Protein AF-A0A7R9YQN7-F1 (afdb_monomer)

Solvent-accessible surface area (backbone atoms only — not comparable to full-atom values): 14895 Å² total; per-residue (Å²): 110,72,69,55,50,54,51,50,52,52,50,50,73,66,38,66,92,48,31,66,65,50,48,63,74,42,48,93,71,50,42,73,66,56,52,50,55,50,49,54,47,35,56,49,33,59,74,72,64,45,64,71,62,29,53,54,44,50,50,51,48,52,52,51,49,52,51,34,50,49,73,71,41,52,67,43,54,44,52,49,51,56,36,46,53,51,66,52,79,68,70,67,81,65,72,88,70,96,65,94,71,87,83,77,95,66,96,70,75,52,67,65,56,48,50,55,48,50,51,50,54,50,27,52,49,51,28,52,50,51,52,50,33,28,56,46,34,54,51,60,97,83,62,53,67,66,59,53,52,51,51,45,68,71,62,35,74,68,52,52,58,73,47,61,40,70,68,29,57,64,69,59,35,52,48,55,52,47,54,52,50,52,51,50,53,50,55,50,54,50,49,52,53,51,52,56,49,51,51,53,54,52,53,50,51,53,52,50,45,68,70,40,88,77,65,49,73,66,63,56,53,55,51,51,52,51,53,51,54,52,49,54,51,49,51,54,50,54,54,51,50,52,55,52,52,51,51,54,50,52,51,51,56,55,54,59,71,67,50,91,84,122

Mean predicted aligned error: 7.96 Å

Structure (mmCIF, N/CA/C/O backbone):
data_AF-A0A7R9YQN7-F1
#
_entry.id   AF-A0A7R9YQN7-F1
#
loop_
_atom_site.group_PDB
_atom_site.id
_atom_site.type_symbol
_atom_site.label_atom_id
_atom_site.label_alt_id
_atom_site.label_comp_id
_atom_site.label_asym_id
_atom_site.label_entity_id
_atom_site.label_seq_id
_atom_site.pdbx_PDB_ins_code
_atom_site.Cartn_x
_atom_site.Cartn_y
_atom_site.Cartn_z
_atom_site.occupancy
_atom_site.B_iso_or_equiv
_atom_site.auth_seq_id
_atom_site.auth_comp_id
_atom_site.auth_asym_id
_atom_site.auth_atom_id
_atom_site.pdbx_PDB_model_num
ATOM 1 N N . ARG A 1 1 ? 0.029 -27.588 19.174 1.00 65.62 1 ARG A N 1
ATOM 2 C CA . ARG A 1 1 ? 0.517 -26.265 18.723 1.00 65.62 1 ARG A CA 1
ATOM 3 C C . ARG A 1 1 ? 1.061 -26.328 17.301 1.00 65.62 1 ARG A C 1
ATOM 5 O O . ARG A 1 1 ? 0.446 -25.719 16.446 1.00 65.62 1 ARG A O 1
ATOM 12 N N . GLY A 1 2 ? 2.130 -27.084 17.003 1.00 78.56 2 GLY A N 1
ATOM 13 C CA . GLY A 1 2 ? 2.586 -27.258 15.607 1.00 78.56 2 GLY A CA 1
ATOM 14 C C . GLY A 1 2 ? 1.544 -27.930 14.695 1.00 78.56 2 GLY A C 1
ATOM 15 O O . GLY A 1 2 ? 1.294 -27.454 13.592 1.00 78.56 2 GLY A O 1
ATOM 16 N N . ASP A 1 3 ? 0.873 -28.973 15.193 1.00 88.69 3 ASP A N 1
ATOM 17 C CA . ASP A 1 3 ? -0.171 -29.693 14.440 1.00 88.69 3 ASP A CA 1
ATOM 18 C C . ASP A 1 3 ? -1.402 -28.822 14.122 1.00 88.69 3 ASP A C 1
ATOM 20 O O . ASP A 1 3 ? -2.012 -28.965 13.061 1.00 88.69 3 ASP A O 1
ATOM 24 N N . ASP A 1 4 ? -1.722 -27.865 14.997 1.00 93.44 4 ASP A N 1
ATOM 25 C CA . ASP A 1 4 ? -2.848 -26.943 14.811 1.00 93.44 4 ASP A CA 1
ATOM 26 C C . ASP A 1 4 ? -2.567 -25.997 13.628 1.00 93.44 4 ASP A C 1
ATOM 28 O O . ASP A 1 4 ? -3.388 -25.867 12.724 1.00 93.44 4 ASP A O 1
ATOM 32 N N . LYS A 1 5 ? -1.344 -25.447 13.540 1.00 94.38 5 LYS A N 1
ATOM 33 C CA . LYS A 1 5 ? -0.903 -24.569 12.434 1.00 94.38 5 LYS A CA 1
ATOM 34 C C . LYS A 1 5 ? -0.914 -25.254 11.079 1.00 94.38 5 LYS A C 1
ATOM 36 O O . LYS A 1 5 ? -1.291 -24.651 10.078 1.00 94.38 5 LYS A O 1
ATOM 41 N N . VAL A 1 6 ? -0.505 -26.521 11.034 1.00 94.69 6 VAL A N 1
ATOM 42 C CA . VAL A 1 6 ? -0.571 -27.311 9.799 1.00 94.69 6 VAL A CA 1
ATOM 43 C C . VAL A 1 6 ? -2.025 -27.512 9.376 1.00 94.69 6 VAL A C 1
ATOM 45 O O . VAL A 1 6 ? -2.326 -27.404 8.190 1.00 94.69 6 VAL A O 1
ATOM 48 N N . THR A 1 7 ? -2.924 -27.751 10.332 1.00 96.50 7 THR A N 1
ATOM 49 C CA . THR A 1 7 ? -4.360 -27.899 10.064 1.00 96.50 7 THR A CA 1
ATOM 50 C C . THR A 1 7 ? -4.951 -26.611 9.491 1.00 96.50 7 THR A C 1
ATOM 52 O O . THR A 1 7 ? -5.600 -26.662 8.449 1.00 96.50 7 THR A O 1
ATOM 55 N N . ILE A 1 8 ? -4.632 -25.458 10.086 1.00 96.19 8 ILE A N 1
ATOM 56 C CA . ILE A 1 8 ? -5.065 -24.138 9.600 1.00 96.19 8 ILE A CA 1
ATOM 57 C C . ILE A 1 8 ? -4.541 -23.877 8.184 1.00 96.19 8 ILE A C 1
ATOM 59 O O . ILE A 1 8 ? -5.307 -23.510 7.300 1.00 96.19 8 ILE A O 1
ATOM 63 N N . LEU A 1 9 ? -3.255 -24.131 7.916 1.00 95.56 9 LEU A N 1
ATOM 64 C CA . LEU A 1 9 ? -2.685 -23.954 6.574 1.00 95.56 9 LEU A CA 1
ATOM 65 C C . LEU A 1 9 ? -3.374 -24.833 5.522 1.00 95.56 9 LEU A C 1
ATOM 67 O O . LEU A 1 9 ? -3.574 -24.394 4.390 1.00 95.56 9 LEU A O 1
ATOM 71 N N . LEU A 1 10 ? -3.745 -26.065 5.874 1.00 95.50 10 LEU A N 1
ATOM 72 C CA . LEU A 1 10 ? -4.497 -26.947 4.980 1.00 95.50 10 LEU A CA 1
ATOM 73 C C . LEU A 1 10 ? -5.923 -26.434 4.745 1.00 95.50 10 LEU A C 1
ATOM 75 O O . LEU A 1 10 ? -6.408 -26.477 3.613 1.00 95.50 10 LEU A O 1
ATOM 79 N N . GLU A 1 11 ? -6.581 -25.916 5.780 1.00 96.94 11 GLU A N 1
ATOM 80 C CA . GLU A 1 11 ? -7.899 -25.292 5.657 1.00 96.94 11 GLU A CA 1
ATOM 81 C C . GLU A 1 11 ? -7.844 -24.060 4.741 1.00 96.94 11 GLU A C 1
ATOM 83 O O . GLU A 1 11 ? -8.620 -23.954 3.795 1.00 96.94 11 GLU A O 1
ATOM 88 N N . LEU A 1 12 ? -6.848 -23.190 4.923 1.00 96.06 12 LEU A N 1
ATOM 89 C CA . LEU A 1 12 ? -6.631 -22.020 4.071 1.00 96.06 12 LEU A CA 1
ATOM 90 C C . LEU A 1 12 ? -6.339 -22.401 2.614 1.00 96.06 12 LEU A C 1
ATOM 92 O O . LEU A 1 12 ? -6.894 -21.807 1.693 1.00 96.06 12 LEU A O 1
ATOM 96 N N . LEU A 1 13 ? -5.525 -23.433 2.379 1.00 94.75 13 LEU A N 1
ATOM 97 C CA . LEU A 1 13 ? -5.234 -23.922 1.024 1.00 94.75 13 LEU A CA 1
ATOM 98 C C . LEU A 1 13 ? -6.455 -24.517 0.315 1.00 94.75 13 LEU A C 1
ATOM 100 O O . LEU A 1 13 ? -6.492 -24.554 -0.918 1.00 94.75 13 LEU A O 1
ATOM 104 N N . THR A 1 14 ? -7.436 -25.002 1.075 1.00 95.75 14 THR A N 1
ATOM 105 C CA . THR A 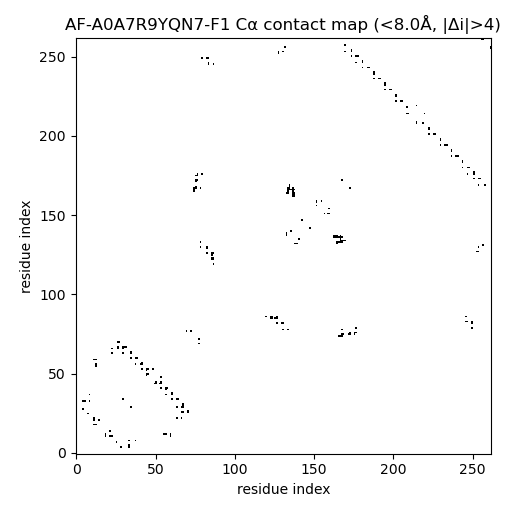1 14 ? -8.667 -25.599 0.539 1.00 95.75 14 THR A CA 1
ATOM 106 C C . THR A 1 14 ? -9.829 -24.611 0.449 1.00 95.75 14 THR A C 1
ATOM 108 O O . THR A 1 14 ? -10.805 -24.913 -0.235 1.00 95.75 14 THR A O 1
ATOM 111 N N . ALA A 1 15 ? -9.704 -23.417 1.042 1.00 94.25 15 ALA A N 1
ATOM 112 C CA . ALA A 1 15 ? -10.746 -22.389 1.081 1.00 94.25 15 ALA A CA 1
ATOM 113 C C . ALA A 1 15 ? -11.144 -21.837 -0.303 1.00 94.25 15 ALA A C 1
ATOM 115 O O . ALA A 1 15 ? -12.272 -21.386 -0.487 1.00 94.25 15 ALA A O 1
ATOM 116 N N . GLY A 1 16 ? -10.251 -21.886 -1.298 1.00 92.75 16 GLY A N 1
ATOM 117 C CA . GLY A 1 16 ? -10.561 -21.439 -2.659 1.00 92.75 16 GLY A CA 1
ATOM 118 C C . GLY A 1 16 ? -10.968 -19.962 -2.709 1.00 92.75 16 GLY A C 1
ATOM 119 O O . GLY A 1 16 ? -10.164 -19.096 -2.374 1.00 92.75 16 GLY A O 1
ATOM 120 N N . SER A 1 17 ? -12.205 -19.677 -3.132 1.00 91.62 17 SER A N 1
ATOM 121 C CA . SER A 1 17 ? -12.761 -18.313 -3.173 1.00 91.62 17 SER A CA 1
ATOM 122 C C . SER A 1 17 ? -12.958 -17.691 -1.791 1.00 91.62 17 SER A C 1
ATOM 124 O O . SER A 1 17 ? -12.952 -16.471 -1.672 1.00 91.62 17 SER A O 1
ATOM 126 N N . ASP A 1 18 ? -13.085 -18.512 -0.748 1.00 93.44 18 ASP A N 1
ATOM 127 C CA . ASP A 1 18 ? -13.395 -18.057 0.611 1.00 93.44 18 ASP A CA 1
ATOM 128 C C . ASP A 1 18 ? -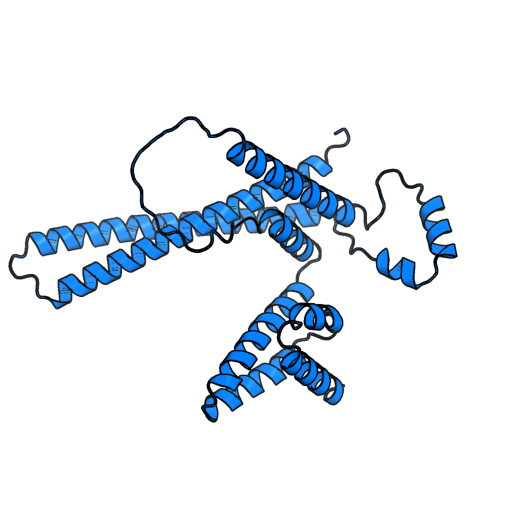12.125 -17.778 1.430 1.00 93.44 18 ASP A C 1
ATOM 130 O O . ASP A 1 18 ? -12.178 -17.629 2.654 1.00 93.44 18 ASP A O 1
ATOM 134 N N . LEU A 1 19 ? -10.964 -17.711 0.765 1.00 93.56 19 LEU A N 1
ATOM 135 C CA . LEU A 1 19 ? -9.670 -17.526 1.415 1.00 93.56 19 LEU A CA 1
ATOM 136 C C . LEU A 1 19 ? -9.653 -16.281 2.311 1.00 93.56 19 LEU A C 1
ATOM 138 O O . LEU A 1 19 ? -9.208 -16.376 3.447 1.00 93.56 19 LEU A O 1
ATOM 142 N N . GLY A 1 20 ? -10.177 -15.144 1.842 1.00 89.94 20 GLY A N 1
ATOM 143 C CA . GLY A 1 20 ? -10.188 -13.901 2.624 1.00 89.94 20 GLY A CA 1
ATOM 144 C C . GLY A 1 20 ? -10.960 -14.030 3.941 1.00 89.94 20 GLY A C 1
ATOM 145 O O . GLY A 1 20 ? -10.445 -13.678 4.999 1.00 89.94 20 GLY A O 1
ATOM 146 N N . ALA A 1 21 ? -12.156 -14.624 3.899 1.00 90.25 21 ALA A N 1
ATOM 147 C CA . ALA A 1 21 ? -12.971 -14.847 5.094 1.00 90.25 21 ALA A CA 1
ATOM 148 C C . ALA A 1 21 ? -12.294 -15.812 6.080 1.00 90.25 21 ALA A C 1
ATOM 150 O O . ALA A 1 21 ? -12.353 -15.612 7.292 1.00 90.25 21 ALA A O 1
ATOM 151 N N . LYS A 1 22 ? -11.619 -16.847 5.565 1.00 95.62 22 LYS A N 1
ATOM 152 C CA . LYS A 1 22 ? -10.881 -17.803 6.396 1.00 95.62 22 LYS A CA 1
ATOM 153 C C . LYS A 1 22 ? -9.623 -17.201 7.011 1.00 95.62 22 LYS A C 1
ATOM 155 O O . LYS A 1 22 ? -9.358 -17.458 8.177 1.00 95.62 22 LYS A O 1
ATOM 160 N N . VAL A 1 23 ? -8.881 -16.376 6.276 1.00 94.75 23 VAL A N 1
ATOM 161 C CA . VAL A 1 23 ? -7.732 -15.647 6.832 1.00 94.75 23 VAL A CA 1
ATOM 162 C C . VAL A 1 23 ? -8.186 -14.730 7.965 1.00 94.75 23 VAL A C 1
ATOM 164 O O . VAL A 1 23 ? -7.591 -14.785 9.034 1.00 94.75 23 VAL A O 1
ATOM 167 N N . ALA A 1 24 ? -9.285 -13.990 7.784 1.00 89.69 24 ALA A N 1
ATOM 168 C CA . ALA A 1 24 ? -9.856 -13.154 8.840 1.00 89.69 24 ALA A CA 1
ATOM 169 C C . ALA A 1 24 ? -10.311 -13.969 10.066 1.00 89.69 24 ALA A C 1
ATOM 171 O O . ALA A 1 24 ? -10.140 -13.530 11.197 1.00 89.69 24 ALA A O 1
ATOM 172 N N . GLN A 1 25 ? -10.852 -15.178 9.866 1.00 93.38 25 GLN A N 1
ATOM 173 C CA . GLN A 1 25 ? -11.229 -16.076 10.966 1.00 93.38 25 GLN A CA 1
ATOM 174 C C . GLN A 1 25 ? -10.018 -16.506 11.814 1.00 93.38 25 GLN A C 1
ATOM 176 O O . GLN A 1 25 ? -10.156 -16.705 13.020 1.00 93.38 25 GLN A O 1
ATOM 181 N N . PHE A 1 26 ? -8.857 -16.679 11.184 1.00 95.56 26 PHE A N 1
ATOM 182 C CA . PHE A 1 26 ? -7.632 -17.159 11.824 1.00 95.56 26 PHE A CA 1
ATOM 183 C C . PHE A 1 26 ? -6.587 -16.054 12.020 1.00 95.56 26 PHE A C 1
ATOM 185 O O . PHE A 1 26 ? -5.420 -16.376 12.237 1.00 95.56 26 PHE A O 1
ATOM 192 N N . SER A 1 27 ? -6.971 -14.773 11.948 1.00 92.75 27 SER A N 1
ATOM 193 C CA . SER A 1 27 ? -6.038 -13.636 11.961 1.00 92.75 27 SER A CA 1
ATOM 194 C C . SER A 1 27 ? -5.076 -13.701 13.149 1.00 92.75 27 SER A C 1
ATOM 196 O O . SER A 1 27 ? -3.865 -13.613 12.964 1.00 92.75 27 SER A O 1
ATOM 198 N N . ASP A 1 28 ? -5.591 -13.974 14.348 1.00 92.25 28 ASP A N 1
ATOM 199 C CA . ASP A 1 28 ? -4.813 -14.031 15.595 1.00 92.25 28 ASP A CA 1
ATOM 200 C C . ASP A 1 28 ? -3.817 -15.203 15.648 1.00 92.25 28 ASP A C 1
ATOM 202 O O . ASP A 1 28 ? -2.873 -15.203 16.443 1.00 92.25 28 ASP A O 1
ATOM 206 N N . GLU A 1 29 ? -4.016 -16.219 14.808 1.00 96.25 29 GLU A N 1
ATOM 207 C CA . GLU A 1 29 ? -3.165 -17.407 14.728 1.00 96.25 29 GLU A CA 1
ATOM 208 C C . GLU A 1 29 ? -2.068 -17.266 13.659 1.00 96.25 29 GLU A C 1
ATOM 210 O O . GLU A 1 29 ? -1.131 -18.074 13.623 1.00 96.25 29 GLU A O 1
ATOM 215 N N . VAL A 1 30 ? -2.143 -16.234 12.806 1.00 95.50 30 VAL A N 1
ATOM 216 C CA . VAL A 1 30 ? -1.132 -15.943 11.784 1.00 95.50 30 VAL A CA 1
ATOM 217 C C . VAL A 1 30 ? 0.116 -15.350 12.440 1.00 95.50 30 VAL A C 1
ATOM 219 O O . VAL A 1 30 ? 0.183 -14.164 12.763 1.00 95.50 30 VAL A O 1
ATOM 222 N N . ASP A 1 31 ? 1.152 -16.177 12.592 1.00 96.81 31 ASP A N 1
ATOM 223 C CA . ASP A 1 31 ? 2.431 -15.783 13.182 1.00 96.81 31 ASP A CA 1
ATOM 224 C C . ASP A 1 31 ? 3.659 -16.151 12.328 1.00 96.81 31 ASP A C 1
ATOM 226 O O . ASP A 1 31 ? 3.575 -16.770 11.262 1.00 96.81 31 ASP A O 1
ATOM 230 N N . ALA A 1 32 ? 4.844 -15.755 12.804 1.00 97.00 32 ALA A N 1
ATOM 231 C CA . ALA A 1 32 ? 6.107 -15.970 12.099 1.00 97.00 32 ALA A CA 1
ATOM 232 C C . ALA A 1 32 ? 6.429 -17.457 11.862 1.00 97.00 32 ALA A C 1
ATOM 234 O O . ALA A 1 32 ? 7.062 -17.800 10.862 1.00 97.00 32 ALA A O 1
ATOM 235 N N . GLU A 1 33 ? 6.000 -18.351 12.757 1.00 96.69 33 GLU A N 1
ATOM 236 C CA . GLU A 1 33 ? 6.211 -19.792 12.595 1.00 96.69 33 GLU A CA 1
ATOM 237 C C . GLU A 1 33 ? 5.308 -20.345 11.485 1.00 96.69 33 GLU A C 1
ATOM 239 O O . GLU A 1 33 ? 5.790 -21.102 10.641 1.00 96.69 33 GLU A O 1
ATOM 244 N N . MET A 1 34 ? 4.039 -19.919 11.417 1.00 96.56 34 MET A N 1
ATOM 245 C CA . MET A 1 34 ? 3.134 -20.289 10.321 1.00 96.56 34 MET A CA 1
ATOM 246 C C . MET A 1 34 ? 3.687 -19.839 8.959 1.00 96.56 34 MET A C 1
ATOM 248 O O . MET A 1 34 ? 3.708 -20.627 8.008 1.00 96.56 34 MET A O 1
ATOM 252 N N . LEU A 1 35 ? 4.217 -18.612 8.876 1.00 97.19 35 LEU A N 1
ATOM 253 C CA . LEU A 1 35 ? 4.883 -18.113 7.668 1.00 97.19 35 LEU A CA 1
ATOM 254 C C . LEU A 1 35 ? 6.133 -18.919 7.305 1.00 97.19 35 LEU A C 1
ATOM 256 O O . LEU A 1 35 ? 6.347 -19.210 6.128 1.00 97.19 35 LEU A O 1
ATOM 260 N N . GLY A 1 36 ? 6.943 -19.307 8.294 1.00 97.00 36 GLY A N 1
ATOM 261 C CA . GLY A 1 36 ? 8.128 -20.138 8.080 1.00 97.00 36 GLY A CA 1
ATOM 262 C C . GLY A 1 36 ? 7.783 -21.515 7.508 1.00 97.00 36 GLY A C 1
ATOM 263 O O . GLY A 1 36 ? 8.417 -21.967 6.553 1.00 97.00 36 GLY A O 1
ATOM 264 N N . LEU A 1 37 ? 6.729 -22.152 8.030 1.00 96.69 37 LEU A N 1
ATOM 265 C CA . LEU A 1 37 ? 6.228 -23.429 7.515 1.00 96.69 37 LEU A CA 1
ATOM 266 C C . LEU A 1 37 ? 5.758 -23.303 6.062 1.00 96.69 37 LEU A C 1
ATOM 268 O O . LEU A 1 37 ? 6.112 -24.134 5.222 1.00 96.69 37 LEU A O 1
ATOM 272 N N . LEU A 1 38 ? 4.987 -22.260 5.745 1.00 96.88 38 LEU A N 1
ATOM 273 C CA . LEU A 1 38 ? 4.493 -22.042 4.389 1.00 96.88 38 LEU A CA 1
ATOM 274 C C . LEU A 1 38 ? 5.626 -21.709 3.408 1.00 96.88 38 LEU A C 1
ATOM 276 O O . LEU A 1 38 ? 5.659 -22.256 2.307 1.00 96.88 38 LEU A O 1
ATOM 280 N N . GLN A 1 39 ? 6.601 -20.896 3.818 1.00 97.50 39 GLN A N 1
ATOM 281 C CA . GLN A 1 39 ? 7.787 -20.605 3.012 1.00 97.50 39 GLN A CA 1
ATOM 282 C C . GLN A 1 39 ? 8.578 -21.881 2.692 1.00 97.50 39 GLN A C 1
ATOM 284 O O . GLN A 1 39 ? 8.922 -22.119 1.534 1.00 97.50 39 GLN A O 1
ATOM 289 N N . GLN A 1 40 ? 8.802 -22.748 3.685 1.00 97.00 40 GLN A N 1
ATOM 290 C CA . GLN A 1 40 ? 9.473 -24.030 3.468 1.00 97.00 40 GLN A CA 1
ATOM 291 C C . GLN A 1 40 ? 8.710 -24.901 2.452 1.00 97.00 40 GLN A C 1
ATOM 293 O O . GLN A 1 40 ? 9.318 -25.592 1.628 1.00 97.00 40 GLN A O 1
ATOM 298 N N . ARG A 1 41 ? 7.371 -24.858 2.465 1.00 95.38 41 ARG A N 1
ATOM 299 C CA . ARG A 1 41 ? 6.529 -25.562 1.483 1.00 95.38 41 ARG A CA 1
ATOM 300 C C . ARG A 1 41 ? 6.631 -24.958 0.084 1.00 95.38 41 ARG A C 1
ATOM 302 O O . ARG A 1 41 ? 6.740 -25.731 -0.865 1.00 95.38 41 ARG A O 1
ATOM 309 N N . VAL A 1 42 ? 6.656 -23.630 -0.049 1.00 96.69 42 VAL A N 1
ATOM 310 C CA . VAL A 1 42 ? 6.899 -22.930 -1.327 1.00 96.69 42 VAL A CA 1
ATOM 311 C C . VAL A 1 42 ? 8.248 -23.347 -1.916 1.00 96.69 42 VAL A C 1
ATOM 313 O O . VAL A 1 42 ? 8.326 -23.741 -3.077 1.00 96.69 42 VAL A O 1
ATOM 316 N N . GLU A 1 43 ? 9.310 -23.325 -1.109 1.00 96.38 43 GLU A N 1
ATOM 317 C CA . GLU A 1 43 ? 10.659 -23.727 -1.531 1.00 96.38 43 GLU A CA 1
ATOM 318 C C . GLU A 1 43 ? 10.703 -25.195 -1.972 1.00 96.38 43 GLU A C 1
ATOM 320 O O . GLU A 1 43 ? 11.297 -25.529 -2.999 1.00 96.38 43 GLU A O 1
ATOM 325 N N . THR A 1 44 ? 10.004 -26.064 -1.239 1.00 95.94 44 THR A N 1
ATOM 326 C CA . THR A 1 44 ? 9.866 -27.480 -1.588 1.00 95.94 44 THR A CA 1
ATOM 327 C C . THR A 1 44 ? 9.125 -27.649 -2.919 1.00 95.94 44 THR A C 1
ATOM 329 O O . THR A 1 44 ? 9.631 -28.318 -3.815 1.00 95.94 44 THR A O 1
ATOM 332 N N . ALA A 1 45 ? 7.962 -27.013 -3.098 1.00 95.44 45 ALA A N 1
ATOM 333 C CA . ALA A 1 45 ? 7.185 -27.082 -4.340 1.00 95.44 45 ALA A CA 1
ATOM 334 C C . ALA A 1 45 ? 7.981 -26.564 -5.548 1.00 95.44 45 ALA A C 1
ATOM 336 O O . ALA A 1 45 ? 7.953 -27.170 -6.621 1.00 95.44 45 ALA A O 1
ATOM 337 N N . ARG A 1 46 ? 8.769 -25.500 -5.347 1.00 96.31 46 ARG A N 1
ATOM 338 C CA . ARG A 1 46 ? 9.678 -24.954 -6.359 1.00 96.31 46 ARG A CA 1
ATOM 339 C C . ARG A 1 46 ? 10.744 -25.966 -6.782 1.00 96.31 46 ARG A C 1
ATOM 341 O O . ARG A 1 46 ? 11.040 -26.058 -7.968 1.00 96.31 46 ARG A O 1
ATOM 348 N N . ALA A 1 47 ? 11.285 -26.747 -5.846 1.00 96.38 47 ALA A N 1
ATOM 349 C CA . ALA A 1 47 ? 12.264 -27.791 -6.152 1.00 96.38 47 ALA A CA 1
ATOM 350 C C . ALA A 1 47 ? 11.666 -28.970 -6.946 1.00 96.38 47 ALA A C 1
ATOM 352 O O . ALA A 1 47 ? 12.364 -29.568 -7.762 1.00 96.38 47 ALA A O 1
ATOM 353 N N . TYR A 1 48 ? 10.384 -29.293 -6.734 1.00 95.81 48 TYR A N 1
ATOM 354 C CA . TYR A 1 48 ? 9.694 -30.387 -7.434 1.00 95.81 48 TYR A CA 1
ATOM 355 C C . TYR A 1 48 ? 9.033 -29.976 -8.762 1.00 95.81 48 TYR A C 1
ATOM 357 O O . TYR A 1 48 ? 8.654 -30.852 -9.537 1.00 95.81 48 TYR A O 1
ATOM 365 N N . GLY A 1 49 ? 8.925 -28.676 -9.059 1.00 92.75 49 GLY A N 1
ATOM 366 C CA . GLY A 1 49 ? 8.466 -28.174 -10.360 1.00 92.75 49 GLY A CA 1
ATOM 367 C C . GLY A 1 49 ? 6.951 -28.229 -10.596 1.00 92.75 49 GLY A C 1
ATOM 368 O O . GLY A 1 49 ? 6.517 -28.156 -11.745 1.00 92.75 49 GLY A O 1
ATOM 369 N N . ASP A 1 50 ? 6.134 -28.335 -9.544 1.00 91.94 50 ASP A N 1
ATOM 370 C CA . ASP A 1 50 ? 4.673 -28.241 -9.667 1.00 91.94 50 ASP A CA 1
ATOM 371 C C . ASP A 1 50 ? 4.237 -26.770 -9.722 1.00 91.94 50 ASP A C 1
ATOM 373 O O . ASP A 1 50 ? 4.022 -26.119 -8.698 1.00 91.94 50 ASP A O 1
ATOM 377 N N . ALA A 1 51 ? 4.128 -26.231 -10.938 1.00 92.00 51 ALA A N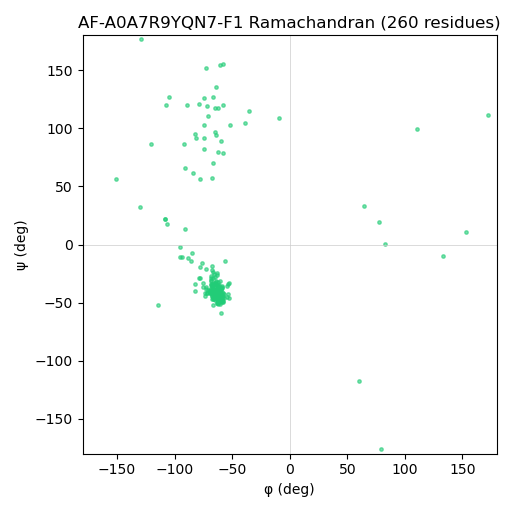 1
ATOM 378 C CA . ALA A 1 51 ? 3.790 -24.827 -11.164 1.00 92.00 51 ALA A CA 1
ATOM 379 C C . ALA A 1 51 ? 2.401 -24.435 -10.624 1.00 92.00 51 ALA A C 1
ATOM 381 O O . ALA A 1 51 ? 2.213 -23.301 -10.186 1.00 92.00 51 ALA A O 1
ATOM 382 N N . GLY A 1 52 ? 1.431 -25.358 -10.637 1.00 92.19 52 GLY A N 1
ATOM 383 C CA . GLY A 1 52 ? 0.066 -25.073 -10.191 1.00 92.19 52 GLY A CA 1
ATOM 384 C C . GLY A 1 52 ? -0.026 -24.951 -8.673 1.00 92.19 52 GLY A C 1
ATOM 385 O O . GLY A 1 52 ? -0.649 -24.023 -8.155 1.00 92.19 52 GLY A O 1
ATOM 386 N N . VAL A 1 53 ? 0.629 -25.866 -7.956 1.00 93.19 53 VAL A N 1
AT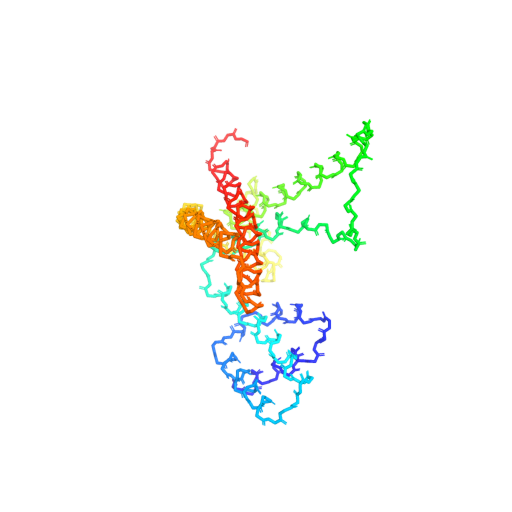OM 387 C CA . VAL A 1 53 ? 0.717 -25.813 -6.491 1.00 93.19 53 VAL A CA 1
ATOM 388 C C . VAL A 1 53 ? 1.594 -24.648 -6.040 1.00 93.19 53 VAL A C 1
ATOM 390 O O . VAL A 1 53 ? 1.244 -23.969 -5.076 1.00 93.19 53 VAL A O 1
ATOM 393 N N . LEU A 1 54 ? 2.693 -24.374 -6.751 1.00 95.25 54 LEU A N 1
ATOM 394 C CA . LEU A 1 54 ? 3.588 -23.266 -6.431 1.00 95.25 54 LEU A CA 1
ATOM 395 C C . LEU A 1 54 ? 2.861 -21.917 -6.460 1.00 95.25 54 LEU A C 1
ATOM 397 O O . LEU A 1 54 ? 2.943 -21.190 -5.477 1.00 95.25 54 LEU A O 1
ATOM 401 N N . ALA A 1 55 ? 2.109 -21.618 -7.526 1.00 94.12 55 ALA A N 1
ATOM 402 C CA . ALA A 1 55 ? 1.371 -20.358 -7.635 1.00 94.12 55 ALA A CA 1
ATOM 403 C C . ALA A 1 55 ? 0.398 -20.161 -6.459 1.00 94.12 55 ALA A C 1
ATOM 405 O O . ALA A 1 55 ? 0.413 -19.123 -5.806 1.00 94.12 55 ALA A O 1
ATOM 406 N N . ARG A 1 56 ? -0.373 -21.200 -6.108 1.00 94.19 56 ARG A N 1
ATOM 407 C CA . ARG A 1 56 ? -1.309 -21.146 -4.971 1.00 94.19 56 ARG A CA 1
ATOM 408 C C . ARG A 1 56 ? -0.604 -20.942 -3.630 1.00 94.19 56 ARG A C 1
ATOM 410 O O . ARG A 1 56 ? -1.098 -20.194 -2.793 1.00 94.19 56 ARG A O 1
ATOM 417 N N . LEU A 1 57 ? 0.527 -21.615 -3.410 1.00 96.06 57 LEU A N 1
ATOM 418 C CA . LEU A 1 57 ? 1.311 -21.449 -2.184 1.00 96.06 57 LEU A CA 1
ATOM 419 C C . LEU A 1 57 ? 1.940 -20.053 -2.100 1.00 96.06 57 LEU A C 1
ATOM 421 O O . LEU A 1 57 ? 1.996 -19.485 -1.013 1.00 96.06 57 LEU A O 1
ATOM 425 N N . GLU A 1 58 ? 2.406 -19.501 -3.221 1.00 95.38 58 GLU A N 1
ATOM 426 C CA . GLU A 1 58 ? 2.968 -18.148 -3.290 1.00 95.38 58 GLU A CA 1
ATOM 427 C C . GLU A 1 58 ? 1.900 -17.075 -3.042 1.00 95.38 58 GLU A C 1
ATOM 429 O O . GLU A 1 58 ? 2.161 -16.126 -2.299 1.00 95.38 58 GLU A O 1
ATOM 434 N N . ASP A 1 59 ? 0.695 -17.252 -3.587 1.00 93.94 59 ASP A N 1
ATOM 435 C CA . ASP A 1 59 ? -0.443 -16.366 -3.331 1.00 93.94 59 ASP A CA 1
ATOM 436 C C . ASP A 1 59 ? -0.876 -16.430 -1.862 1.00 93.94 59 ASP A C 1
ATOM 438 O O . ASP A 1 59 ? -0.976 -15.390 -1.208 1.00 93.94 59 ASP A O 1
ATOM 442 N N . LEU A 1 60 ? -1.034 -17.634 -1.296 1.00 96.25 60 LEU A N 1
ATOM 443 C CA . LEU A 1 60 ? -1.346 -17.790 0.127 1.00 96.25 60 LEU A CA 1
ATOM 444 C C . LEU A 1 60 ? -0.258 -17.170 1.011 1.00 96.25 60 LEU A C 1
ATOM 446 O O . LEU A 1 60 ? -0.567 -16.490 1.986 1.00 96.25 60 LEU A O 1
ATOM 450 N N . TYR A 1 61 ? 1.017 -17.375 0.667 1.00 96.50 61 TYR A N 1
ATOM 451 C CA . TYR A 1 61 ? 2.130 -16.790 1.411 1.00 96.50 61 TYR A CA 1
ATOM 452 C C . TYR A 1 61 ? 2.083 -15.268 1.366 1.00 96.50 61 TYR A C 1
ATOM 454 O O . TYR A 1 61 ? 2.317 -14.625 2.386 1.00 96.50 61 TYR A O 1
ATOM 462 N N . ARG A 1 62 ? 1.747 -14.683 0.212 1.00 95.44 62 ARG A N 1
ATOM 463 C CA . ARG A 1 62 ? 1.573 -13.236 0.081 1.00 95.44 62 ARG A CA 1
ATOM 464 C C . ARG A 1 62 ? 0.452 -12.733 0.989 1.00 95.44 62 ARG A C 1
ATOM 466 O O . ARG A 1 62 ? 0.690 -11.788 1.732 1.00 95.44 62 ARG A O 1
ATOM 473 N N . VAL A 1 63 ? -0.714 -13.379 0.964 1.00 94.88 63 VAL A N 1
ATOM 474 C CA . VAL A 1 63 ? -1.870 -12.996 1.792 1.00 94.88 63 VAL A CA 1
ATOM 475 C C . VAL A 1 63 ? -1.545 -13.113 3.282 1.00 94.88 63 VAL A C 1
ATOM 477 O O . VAL A 1 63 ? -1.693 -12.141 4.014 1.00 94.88 63 VAL A O 1
ATOM 480 N N . LEU A 1 64 ? -1.015 -14.254 3.733 1.00 95.94 64 LEU A N 1
ATOM 481 C CA . LEU A 1 64 ? -0.665 -14.442 5.145 1.00 95.94 64 LEU A CA 1
ATOM 482 C C . LEU A 1 64 ? 0.458 -13.517 5.603 1.00 95.94 64 LEU A C 1
ATOM 484 O O . LEU A 1 64 ? 0.479 -13.094 6.754 1.00 95.94 64 LEU A O 1
ATOM 488 N N . LYS A 1 65 ? 1.408 -13.194 4.723 1.00 96.31 65 LYS A N 1
ATOM 489 C CA . LYS A 1 65 ? 2.466 -12.240 5.049 1.00 96.31 65 LYS A CA 1
ATOM 490 C C . LYS A 1 65 ? 1.904 -10.836 5.249 1.00 96.31 65 LYS A C 1
ATOM 492 O O . LYS A 1 65 ? 2.368 -10.155 6.158 1.00 96.31 65 LYS A O 1
ATOM 497 N N . LEU A 1 66 ? 0.942 -10.419 4.425 1.00 91.62 66 LEU A N 1
ATOM 498 C CA . LEU A 1 66 ? 0.247 -9.142 4.600 1.00 91.62 66 LEU A CA 1
ATOM 499 C C . LEU A 1 66 ? -0.540 -9.128 5.912 1.00 91.62 66 LEU A C 1
ATOM 501 O O . LEU A 1 66 ? -0.386 -8.192 6.686 1.00 91.62 66 LEU A O 1
ATOM 505 N N . GLU A 1 67 ? -1.280 -10.195 6.214 1.00 93.50 67 GLU A N 1
ATOM 506 C CA . GLU A 1 67 ? -2.037 -10.297 7.468 1.00 93.50 67 GLU A CA 1
ATOM 507 C C . GLU A 1 67 ? -1.119 -10.282 8.698 1.00 93.50 67 GLU A C 1
ATOM 509 O O . GLU A 1 67 ? -1.337 -9.538 9.648 1.00 93.50 67 GLU A O 1
ATOM 514 N N . TYR A 1 68 ? -0.006 -11.017 8.650 1.00 95.12 68 TYR A N 1
ATOM 515 C CA . TYR A 1 68 ? 1.012 -10.965 9.696 1.00 95.12 68 TYR A CA 1
ATOM 516 C C . TYR A 1 68 ? 1.588 -9.553 9.871 1.00 95.12 68 TYR A C 1
ATOM 518 O O . TYR A 1 68 ? 1.776 -9.095 10.995 1.00 95.12 68 TYR A O 1
ATOM 526 N N . GLN A 1 69 ? 1.883 -8.853 8.771 1.00 93.62 69 GLN A N 1
ATOM 527 C CA . GLN A 1 69 ? 2.372 -7.474 8.821 1.00 93.62 69 GLN A CA 1
ATOM 528 C C . GLN A 1 69 ? 1.332 -6.534 9.430 1.00 93.62 69 GLN A C 1
ATOM 530 O O . GLN A 1 69 ? 1.700 -5.706 10.259 1.00 93.62 69 GLN A O 1
ATOM 535 N N . ARG A 1 70 ? 0.054 -6.711 9.081 1.00 91.56 70 ARG A N 1
ATOM 536 C CA . ARG A 1 70 ? -1.071 -5.971 9.654 1.00 91.56 70 ARG A CA 1
ATOM 537 C C . ARG A 1 70 ? -1.176 -6.209 11.161 1.00 91.56 70 ARG A C 1
ATOM 539 O O . ARG A 1 70 ? -1.220 -5.247 11.917 1.00 91.56 70 ARG A O 1
ATOM 546 N N . ASN A 1 71 ? -1.093 -7.458 11.616 1.00 91.31 71 ASN A N 1
ATOM 547 C CA . ASN A 1 71 ? -1.136 -7.809 13.043 1.00 91.31 71 ASN A CA 1
ATOM 548 C C . ASN A 1 71 ? 0.053 -7.266 13.848 1.00 91.31 71 ASN A C 1
ATOM 550 O O . ASN A 1 71 ? -0.060 -7.039 15.050 1.00 91.31 71 ASN A O 1
ATOM 554 N N . GLN A 1 72 ? 1.204 -7.072 13.202 1.00 93.69 72 GLN A N 1
ATOM 555 C CA . GLN A 1 72 ? 2.384 -6.455 13.816 1.00 93.69 72 GLN A CA 1
ATOM 556 C C . GLN A 1 72 ? 2.370 -4.923 13.732 1.00 93.69 72 GLN A C 1
ATOM 558 O O . GLN A 1 72 ? 3.178 -4.270 14.395 1.00 93.69 72 GLN A O 1
ATOM 563 N N . ALA A 1 73 ? 1.500 -4.341 12.906 1.00 93.88 73 ALA A N 1
ATOM 564 C CA . ALA A 1 73 ? 1.398 -2.903 12.749 1.00 93.88 73 ALA A CA 1
ATOM 565 C C . ALA A 1 73 ? 0.753 -2.263 13.987 1.00 93.88 73 ALA A C 1
ATOM 567 O O . ALA A 1 73 ? -0.060 -2.873 14.694 1.00 93.88 73 ALA A O 1
ATOM 568 N N . SER A 1 74 ? 1.117 -1.005 14.243 1.00 94.31 74 SER A N 1
ATOM 569 C CA . SER A 1 74 ? 0.489 -0.223 15.304 1.00 94.31 74 SER A CA 1
ATOM 570 C C . SER A 1 74 ? -1.030 -0.140 15.068 1.00 94.31 74 SER A C 1
ATOM 572 O O . SER A 1 74 ? -1.495 -0.233 13.924 1.00 94.31 74 SER A O 1
ATOM 574 N N . PRO A 1 75 ? -1.831 0.069 16.125 1.00 92.88 75 PRO A N 1
ATOM 575 C CA . PRO A 1 75 ? -3.268 0.298 15.976 1.00 92.88 75 PRO A CA 1
ATOM 576 C C . PRO A 1 75 ? -3.575 1.460 15.017 1.00 92.88 75 PRO A C 1
ATOM 578 O O . PRO A 1 75 ? -4.527 1.407 14.241 1.00 92.88 75 PRO A O 1
ATOM 581 N N . ALA A 1 76 ? -2.728 2.496 15.031 1.00 92.94 76 ALA A N 1
ATOM 582 C CA . ALA A 1 76 ? -2.827 3.634 14.129 1.00 92.94 76 ALA A CA 1
ATOM 583 C C . ALA A 1 76 ? -2.620 3.248 12.659 1.00 92.94 76 ALA A C 1
ATOM 585 O O . ALA A 1 76 ? -3.399 3.672 11.810 1.00 92.94 76 ALA A O 1
ATOM 586 N N . MET A 1 77 ? -1.614 2.424 12.364 1.00 93.75 77 MET A N 1
ATOM 587 C CA . MET A 1 77 ? -1.349 1.950 11.006 1.00 93.75 77 MET A CA 1
ATOM 588 C C . MET A 1 77 ? -2.456 1.031 10.487 1.00 93.75 77 MET A C 1
ATOM 590 O O . MET A 1 77 ? -2.861 1.172 9.339 1.00 93.75 77 MET A O 1
ATOM 594 N N . ARG A 1 78 ? -3.010 0.152 11.333 1.00 92.81 78 ARG A N 1
ATOM 595 C CA . ARG A 1 78 ? -4.172 -0.668 10.949 1.00 92.81 78 ARG A CA 1
ATOM 596 C C . ARG A 1 78 ? -5.396 0.188 10.634 1.00 92.81 78 ARG A C 1
ATOM 598 O O . ARG A 1 78 ? -6.027 -0.017 9.606 1.00 92.81 78 ARG A O 1
ATOM 605 N N . LEU A 1 79 ? -5.680 1.194 11.466 1.00 93.38 79 LEU A N 1
ATOM 606 C CA . LEU A 1 79 ? -6.746 2.158 11.186 1.00 93.38 79 LEU A CA 1
ATOM 607 C C . LEU A 1 79 ? -6.493 2.926 9.882 1.00 93.38 79 LEU A C 1
ATOM 609 O O . LEU A 1 79 ? -7.434 3.210 9.145 1.00 93.38 79 LEU A O 1
ATOM 613 N N . LEU A 1 80 ? -5.240 3.289 9.599 1.00 94.25 80 LEU A N 1
ATOM 614 C CA . LEU A 1 80 ? -4.882 3.968 8.358 1.00 94.25 80 LEU A CA 1
ATOM 615 C C . LEU A 1 80 ? -5.180 3.084 7.144 1.00 94.25 80 LEU A C 1
ATOM 617 O O . LEU A 1 80 ? -5.794 3.572 6.199 1.00 94.25 80 LEU A O 1
ATOM 621 N N . ASP A 1 81 ? -4.793 1.809 7.190 1.00 92.31 81 ASP A N 1
ATOM 622 C CA . ASP A 1 81 ? -5.076 0.842 6.127 1.00 92.31 81 ASP A CA 1
ATOM 623 C C . ASP A 1 81 ? -6.591 0.691 5.907 1.00 92.31 81 ASP A C 1
ATOM 625 O O . ASP A 1 81 ? -7.049 0.828 4.775 1.00 92.31 81 ASP A O 1
ATOM 629 N N . ASP A 1 82 ? -7.381 0.538 6.978 1.00 92.50 82 ASP A N 1
ATOM 630 C CA . ASP A 1 82 ? -8.849 0.433 6.903 1.00 92.50 82 ASP A CA 1
ATOM 631 C C . ASP A 1 82 ? -9.482 1.682 6.262 1.00 92.50 82 ASP A C 1
ATOM 633 O O . ASP A 1 82 ? -10.401 1.607 5.444 1.00 92.50 82 ASP A O 1
ATOM 637 N N . VAL A 1 83 ? -8.996 2.869 6.632 1.00 93.75 83 VAL A N 1
ATOM 638 C CA . VAL A 1 83 ? -9.486 4.138 6.082 1.00 93.75 83 VAL A CA 1
ATOM 639 C C . VAL A 1 83 ? -9.094 4.286 4.613 1.00 93.75 83 VAL A C 1
ATOM 641 O O . VAL A 1 83 ? -9.907 4.745 3.808 1.00 93.75 83 VAL A O 1
ATOM 644 N N . LEU A 1 84 ? -7.868 3.906 4.252 1.00 92.62 84 LEU A N 1
ATOM 645 C CA . LEU A 1 84 ? -7.402 3.935 2.870 1.00 92.62 84 LEU A CA 1
ATOM 646 C C . LEU A 1 84 ? -8.141 2.920 2.000 1.00 92.62 84 LEU A C 1
ATOM 648 O O . LEU A 1 84 ? -8.414 3.247 0.853 1.00 92.62 84 LEU A O 1
ATOM 652 N N . GLU A 1 85 ? -8.519 1.756 2.526 1.00 91.56 85 GLU A N 1
ATOM 653 C CA . GLU A 1 85 ? -9.367 0.777 1.835 1.00 91.56 85 GLU A CA 1
ATOM 654 C C . GLU A 1 85 ? -10.749 1.377 1.528 1.00 91.56 85 GLU A C 1
ATOM 656 O O . GLU A 1 85 ? -11.187 1.388 0.376 1.00 91.56 85 GLU A O 1
ATOM 661 N N . ILE A 1 86 ? -11.391 2.010 2.521 1.00 92.00 86 ILE A N 1
ATOM 662 C CA . ILE A 1 86 ? -12.692 2.682 2.344 1.00 92.00 86 ILE A CA 1
ATOM 663 C C . ILE A 1 86 ? -12.618 3.810 1.302 1.00 92.00 86 ILE A C 1
ATOM 665 O O . ILE A 1 86 ? -13.566 4.026 0.542 1.00 92.00 86 ILE A O 1
ATOM 669 N N . LEU A 1 87 ? -11.516 4.563 1.269 1.00 91.12 87 LEU A N 1
ATOM 670 C CA . LEU A 1 87 ? -11.304 5.623 0.278 1.00 91.12 87 LEU A CA 1
ATOM 671 C C . LEU A 1 87 ? -10.853 5.072 -1.088 1.00 91.12 87 LEU A C 1
ATOM 673 O O . LEU A 1 87 ? -11.115 5.704 -2.115 1.00 91.12 87 LEU A O 1
ATOM 677 N N . GLY A 1 88 ? -10.171 3.927 -1.095 1.00 83.25 88 GLY A N 1
ATOM 678 C CA . GLY A 1 88 ? -9.361 3.393 -2.189 1.00 83.25 88 GLY A CA 1
ATOM 679 C C . GLY A 1 88 ? -10.138 2.659 -3.272 1.00 83.25 88 GLY A C 1
ATOM 680 O O . GLY A 1 88 ? -9.821 2.831 -4.448 1.00 83.25 88 GLY A O 1
ATOM 681 N N . ASP A 1 89 ? -11.216 1.959 -2.936 1.00 59.41 89 ASP A N 1
ATOM 682 C CA . ASP A 1 89 ? -11.921 1.110 -3.906 1.00 59.41 89 ASP A CA 1
ATOM 683 C C . ASP A 1 89 ? -13.040 1.839 -4.644 1.00 59.41 89 ASP A C 1
ATOM 685 O O . ASP A 1 89 ? -14.231 1.555 -4.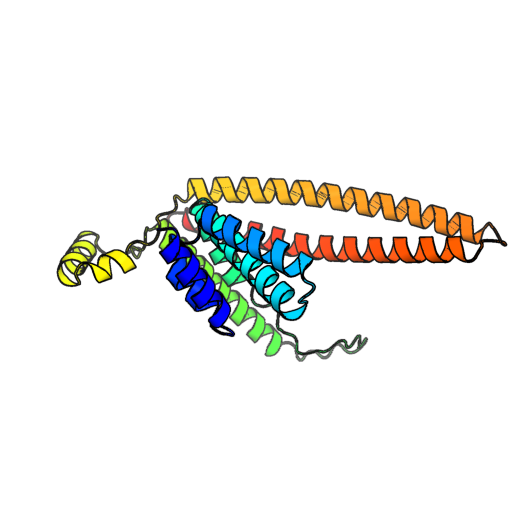558 1.00 59.41 89 ASP A O 1
ATOM 689 N N . GLY A 1 90 ? -12.588 2.812 -5.425 1.00 52.44 90 GLY A N 1
ATOM 690 C CA . GLY A 1 90 ? -13.269 3.236 -6.634 1.00 52.44 90 GLY A CA 1
ATOM 691 C C . GLY A 1 90 ? -12.287 3.285 -7.791 1.00 52.44 90 GLY A C 1
ATOM 692 O O . GLY A 1 90 ? -12.449 4.126 -8.678 1.00 52.44 90 GLY A O 1
ATOM 693 N N . GLU A 1 91 ? -11.268 2.411 -7.818 1.00 50.91 91 GLU A N 1
ATOM 694 C CA . GLU A 1 91 ? -10.890 1.875 -9.121 1.00 50.91 91 GLU A CA 1
ATOM 695 C C . GLU A 1 91 ? -12.152 1.187 -9.615 1.00 50.91 91 GLU A C 1
ATOM 697 O O . GLU A 1 91 ? -12.429 0.035 -9.305 1.00 50.91 91 GLU A O 1
ATOM 702 N N . VAL A 1 92 ? -12.984 1.975 -10.305 1.00 46.66 92 VAL A N 1
ATOM 703 C CA . VAL A 1 92 ? -13.935 1.494 -11.281 1.00 46.66 92 VAL A CA 1
ATOM 704 C C . VAL A 1 92 ? -13.146 0.407 -11.977 1.00 46.66 92 VAL A C 1
ATOM 706 O O . VAL A 1 92 ? -12.201 0.721 -12.710 1.00 46.66 92 VAL A O 1
ATOM 709 N N . GLU A 1 93 ? -13.455 -0.854 -11.677 1.00 45.00 93 GLU A N 1
ATOM 710 C CA . GLU A 1 93 ? -13.160 -1.973 -12.545 1.00 45.00 93 GLU A CA 1
ATOM 711 C C . GLU A 1 93 ? -13.882 -1.599 -13.833 1.00 45.00 93 GLU A C 1
ATOM 713 O O . GLU A 1 93 ? -15.028 -1.964 -14.091 1.00 45.00 93 GLU A O 1
ATOM 718 N N . SER A 1 94 ? -13.250 -0.705 -14.588 1.00 42.31 94 SER A N 1
ATOM 719 C CA . SER A 1 94 ? -13.694 -0.186 -15.851 1.00 42.31 94 SER A CA 1
ATOM 720 C C . SER A 1 94 ? -13.422 -1.359 -16.746 1.00 42.31 94 SER A C 1
ATOM 722 O O . SER A 1 94 ? -12.332 -1.524 -17.299 1.00 42.31 94 SER A O 1
ATOM 724 N N . ALA A 1 95 ? -14.397 -2.267 -16.706 1.00 41.16 95 ALA A N 1
ATOM 725 C CA . ALA A 1 95 ? -14.524 -3.427 -17.536 1.00 41.16 95 ALA A CA 1
ATOM 726 C C . ALA A 1 95 ? -13.991 -3.036 -18.911 1.00 41.16 95 ALA A C 1
ATOM 728 O O . ALA A 1 95 ? -14.496 -2.103 -19.532 1.00 41.16 95 ALA A O 1
ATOM 729 N N . GLY A 1 96 ? -12.894 -3.695 -19.287 1.00 42.28 96 GLY A N 1
ATOM 730 C CA . GLY A 1 96 ? -12.036 -3.420 -20.433 1.00 42.28 96 GLY A CA 1
ATOM 731 C C . GLY A 1 96 ? -12.548 -2.385 -21.435 1.00 42.28 96 GLY A C 1
ATOM 732 O O . GLY A 1 96 ? -13.436 -2.658 -22.237 1.00 42.28 96 GLY A O 1
ATOM 733 N N . GLY A 1 97 ? -11.905 -1.221 -21.456 1.00 39.38 97 GLY A N 1
ATOM 734 C CA . GLY A 1 97 ? -12.248 -0.154 -22.387 1.00 39.38 97 GLY A CA 1
ATOM 735 C C . GLY A 1 97 ? -11.056 0.718 -22.739 1.00 39.38 97 GLY A C 1
ATOM 736 O O . GLY A 1 97 ? -11.103 1.927 -22.549 1.00 39.38 97 GLY A O 1
ATOM 737 N N . GLY A 1 98 ? -9.979 0.117 -23.254 1.00 41.12 98 GLY A N 1
ATOM 738 C CA . GLY A 1 98 ? -8.895 0.838 -23.923 1.00 41.12 98 GLY A CA 1
ATOM 739 C C . GLY A 1 98 ? -9.414 1.555 -25.172 1.00 41.12 98 GLY A C 1
ATOM 740 O O . GLY A 1 98 ? -9.275 1.060 -26.285 1.00 41.12 98 GLY A O 1
ATOM 741 N N . GLY A 1 99 ? -10.050 2.707 -24.984 1.00 38.94 99 GLY A N 1
ATOM 742 C CA . GLY A 1 99 ? -10.578 3.555 -26.040 1.00 38.94 99 GLY A CA 1
ATOM 743 C C . GLY A 1 99 ? -9.939 4.931 -25.970 1.00 38.94 99 GLY A C 1
ATOM 744 O O . GLY A 1 99 ? -10.506 5.846 -25.383 1.00 38.94 99 GLY A O 1
ATOM 745 N N . PHE A 1 100 ? -8.775 5.095 -26.604 1.00 42.00 100 PHE A N 1
ATOM 746 C CA . PHE A 1 100 ? -8.227 6.406 -26.969 1.00 42.00 100 PHE A CA 1
ATOM 747 C C . PHE A 1 100 ? -9.125 7.049 -28.046 1.00 42.00 100 PHE A C 1
ATOM 749 O O . PHE A 1 100 ? -8.771 7.139 -29.220 1.00 42.00 100 PHE A O 1
ATOM 756 N N . GLY A 1 101 ? -10.333 7.451 -27.654 1.00 39.91 101 GLY A N 1
ATOM 757 C CA . GLY A 1 101 ? -11.275 8.197 -28.476 1.00 39.91 101 GLY A CA 1
ATOM 758 C C . GLY A 1 101 ? -11.079 9.690 -28.260 1.00 39.91 101 GLY A C 1
ATOM 759 O O . GLY A 1 101 ? -11.737 10.297 -27.420 1.00 39.91 101 GLY A O 1
ATOM 760 N N . ALA A 1 102 ? -10.157 10.290 -29.009 1.00 51.22 102 ALA A N 1
ATOM 761 C CA . ALA A 1 102 ? -10.072 11.738 -29.111 1.00 51.22 102 ALA A CA 1
ATOM 762 C C . ALA A 1 102 ? -11.347 12.275 -29.785 1.00 51.22 102 ALA A C 1
ATOM 764 O O . ALA A 1 102 ? -11.604 11.989 -30.952 1.00 51.22 102 ALA A O 1
ATOM 765 N N . GLY A 1 103 ? -12.107 13.095 -29.060 1.00 51.69 103 GLY A N 1
ATOM 766 C CA . GLY A 1 103 ? -13.123 13.969 -29.641 1.00 51.69 103 GLY A CA 1
ATOM 767 C C . GLY A 1 103 ? -14.558 13.581 -29.312 1.00 51.69 103 GLY A C 1
ATOM 768 O O . GLY A 1 103 ? -15.175 12.767 -29.984 1.00 51.69 103 GLY A O 1
ATOM 769 N N . THR A 1 104 ? -15.137 14.258 -28.326 1.00 41.56 104 THR A N 1
ATOM 770 C CA . THR A 1 104 ? -16.176 15.285 -28.523 1.00 41.56 104 THR A CA 1
ATOM 771 C C . THR A 1 104 ? -16.709 15.665 -27.146 1.00 41.56 104 THR A C 1
ATOM 773 O O . THR A 1 104 ? -17.349 14.871 -26.464 1.00 41.56 104 THR A O 1
ATOM 776 N N . SER A 1 105 ? -16.425 16.897 -26.716 1.00 53.19 105 SER A N 1
ATOM 777 C CA . SER A 1 105 ? -17.055 17.490 -25.540 1.00 53.19 105 SER A CA 1
ATOM 778 C C . SER A 1 105 ? -18.546 17.650 -25.830 1.00 53.19 105 SER A C 1
ATOM 780 O O . SER A 1 105 ? -18.962 18.609 -26.483 1.00 53.19 105 SER A O 1
ATOM 782 N N . THR A 1 106 ? -19.356 16.700 -25.385 1.00 49.62 106 THR A N 1
ATOM 783 C CA . THR A 1 106 ? -20.795 16.906 -25.268 1.00 49.62 106 THR A CA 1
ATOM 784 C C . THR A 1 106 ? -21.117 17.021 -23.790 1.00 49.62 106 THR A C 1
ATOM 786 O O . THR A 1 106 ? -20.808 16.148 -22.987 1.00 49.62 106 THR A O 1
ATOM 789 N N . SER A 1 107 ? -21.671 18.177 -23.437 1.00 55.28 107 SER A N 1
ATOM 790 C CA . SER A 1 107 ? -22.071 18.640 -22.110 1.00 55.28 107 SER A CA 1
ATOM 791 C C . SER A 1 107 ? -23.260 17.846 -21.547 1.00 55.28 107 SER A C 1
ATOM 793 O O . SER A 1 107 ? -24.305 18.415 -21.243 1.00 55.28 107 SER A O 1
ATOM 795 N N . ALA A 1 108 ? -23.105 16.528 -21.448 1.00 55.41 108 ALA A N 1
ATOM 796 C CA . ALA A 1 108 ? -24.023 15.603 -20.785 1.00 55.41 108 ALA A CA 1
ATOM 797 C C . ALA A 1 108 ? -23.427 15.066 -19.463 1.00 55.41 108 ALA A C 1
ATOM 799 O O . ALA A 1 108 ? -23.834 14.017 -18.972 1.00 55.41 108 ALA A O 1
ATOM 800 N N . GLY A 1 109 ? -22.457 15.788 -18.889 1.00 59.69 109 GLY A N 1
ATOM 801 C CA . GLY A 1 109 ? -21.819 15.496 -17.603 1.00 59.69 109 GLY A CA 1
ATOM 802 C C . GLY A 1 109 ? -22.615 16.031 -16.416 1.00 59.69 109 GLY A C 1
ATOM 803 O O . GLY A 1 109 ? -22.142 16.912 -15.715 1.00 59.69 109 GLY A O 1
ATOM 804 N N . SER A 1 110 ? -23.852 15.569 -16.209 1.00 72.69 110 SER A N 1
ATOM 805 C CA . SER A 1 110 ? -24.528 15.845 -14.929 1.00 72.69 110 SER A CA 1
ATOM 806 C C . SER A 1 110 ? -24.760 14.570 -14.137 1.00 72.69 110 SER A C 1
ATOM 808 O O . SER A 1 110 ? -24.293 14.485 -13.017 1.00 72.69 110 SER A O 1
ATOM 810 N N . ALA A 1 111 ? -25.370 13.535 -14.719 1.00 84.81 111 ALA A N 1
ATOM 811 C CA . ALA A 1 111 ? -25.741 12.351 -13.941 1.00 84.81 111 ALA A CA 1
ATOM 812 C C . ALA A 1 111 ? -24.549 11.456 -13.550 1.00 84.81 111 ALA A C 1
ATOM 814 O O . ALA A 1 111 ? -24.497 10.970 -12.426 1.00 84.81 111 ALA A O 1
ATOM 815 N N . ALA A 1 112 ? -23.592 11.230 -14.459 1.00 84.00 112 ALA A N 1
ATOM 816 C CA . ALA A 1 112 ? -22.427 10.386 -14.168 1.00 84.00 112 ALA A CA 1
ATOM 817 C C . ALA A 1 112 ? -21.451 11.071 -13.198 1.00 84.00 112 ALA A C 1
ATOM 819 O O . ALA A 1 112 ? -20.968 10.440 -12.262 1.00 84.00 112 ALA A O 1
ATOM 820 N N . ASP A 1 113 ? -21.218 12.372 -13.390 1.00 85.44 113 ASP A N 1
ATOM 821 C CA . ASP A 1 113 ? -20.354 13.167 -12.513 1.00 85.44 113 ASP A CA 1
ATOM 822 C C . ASP A 1 113 ? -20.982 13.339 -11.118 1.00 85.44 113 ASP A C 1
ATOM 824 O O . ASP A 1 113 ? -20.280 13.263 -10.112 1.00 85.44 113 ASP A O 1
ATOM 828 N N . GLU A 1 114 ? -22.308 13.504 -11.040 1.00 88.19 114 GLU A N 1
ATOM 829 C CA . GLU A 1 114 ? -23.051 13.556 -9.775 1.00 88.19 114 GLU A CA 1
ATOM 830 C C . GLU A 1 114 ? -23.023 12.209 -9.040 1.00 88.19 114 GLU A C 1
ATOM 832 O O . GLU A 1 114 ? -22.772 12.191 -7.837 1.00 88.19 114 GLU A O 1
ATOM 837 N N . ALA A 1 115 ? -23.173 11.084 -9.750 1.00 89.12 115 ALA A N 1
ATOM 838 C CA . ALA A 1 115 ? -23.077 9.749 -9.155 1.00 89.12 115 ALA A CA 1
ATOM 839 C C . ALA A 1 115 ? -21.678 9.462 -8.583 1.00 89.12 115 ALA A C 1
ATOM 841 O O . ALA A 1 115 ? -21.560 8.987 -7.454 1.00 89.12 115 ALA A O 1
ATOM 842 N N . LEU A 1 116 ? -20.614 9.801 -9.321 1.00 87.81 116 LEU A N 1
ATOM 843 C CA . LEU A 1 116 ? -19.234 9.661 -8.839 1.00 87.81 116 LEU A CA 1
ATOM 844 C C . LEU A 1 116 ? -18.964 10.555 -7.620 1.00 87.81 116 LEU A C 1
ATOM 846 O O . LEU A 1 116 ? -18.303 10.130 -6.671 1.00 87.81 116 LEU A O 1
ATOM 850 N N . ALA A 1 117 ? -19.490 11.783 -7.621 1.00 88.75 117 ALA A N 1
ATOM 851 C CA . ALA A 1 117 ? -19.379 12.681 -6.479 1.00 88.75 117 ALA A CA 1
ATOM 852 C C . ALA A 1 117 ? -20.121 12.128 -5.251 1.00 88.75 117 ALA A C 1
ATOM 854 O O . ALA A 1 117 ? -19.571 12.137 -4.149 1.00 88.75 117 ALA A O 1
ATOM 855 N N . GLU A 1 118 ? -21.344 11.621 -5.423 1.00 91.75 118 GLU A N 1
ATOM 856 C CA . GLU A 1 118 ? -22.132 11.024 -4.342 1.00 91.75 118 GLU A CA 1
ATOM 857 C C . GLU A 1 118 ? -21.433 9.801 -3.735 1.00 91.75 118 GLU A C 1
ATOM 859 O O . GLU A 1 118 ? -21.336 9.689 -2.508 1.00 91.75 118 GLU A O 1
ATOM 864 N N . GLU A 1 119 ? -20.884 8.924 -4.576 1.00 91.44 119 GLU A N 1
ATOM 865 C CA . GLU A 1 119 ? -20.108 7.761 -4.147 1.00 91.44 119 GLU A CA 1
ATOM 866 C C . GLU A 1 119 ? -18.871 8.182 -3.341 1.00 91.44 119 GLU A C 1
ATOM 868 O O . GLU A 1 119 ? -18.628 7.665 -2.246 1.00 91.44 119 GLU A O 1
ATOM 873 N N . TYR A 1 120 ? -18.129 9.179 -3.826 1.00 90.56 120 TYR A N 1
ATOM 874 C CA . TYR A 1 120 ? -16.981 9.742 -3.120 1.00 90.56 120 TYR A CA 1
ATOM 875 C C . TYR A 1 120 ? -17.371 10.327 -1.748 1.00 90.56 120 TYR A C 1
ATOM 877 O O . TYR A 1 120 ? -16.744 10.011 -0.734 1.00 90.56 120 TYR A O 1
ATOM 885 N N . TYR A 1 121 ? -18.450 11.115 -1.662 1.00 92.75 121 TYR A N 1
ATOM 886 C CA . TYR A 1 121 ? -18.941 11.639 -0.380 1.00 92.75 121 TYR A CA 1
ATOM 887 C C . TYR A 1 121 ? -19.452 10.538 0.555 1.00 92.75 121 TYR A C 1
ATOM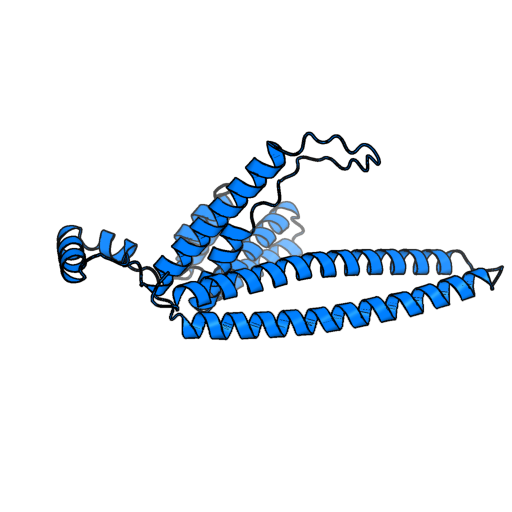 889 O O . TYR A 1 121 ? -19.348 10.664 1.779 1.00 92.75 121 TYR A O 1
ATOM 897 N N . SER A 1 122 ? -20.025 9.464 0.012 1.00 92.69 122 SER A N 1
ATOM 898 C CA . SER A 1 122 ? -20.422 8.287 0.784 1.00 92.69 122 SER A CA 1
ATOM 899 C C . SER A 1 122 ? -19.205 7.614 1.424 1.00 92.69 122 SER A C 1
ATOM 901 O O . SER A 1 122 ? -19.170 7.451 2.647 1.00 92.69 122 SER A O 1
ATOM 903 N N . ARG A 1 123 ? -18.158 7.344 0.635 1.00 92.56 123 ARG A N 1
ATOM 904 C CA . ARG A 1 123 ? -16.892 6.769 1.117 1.00 92.56 123 ARG A CA 1
ATOM 905 C C . ARG A 1 123 ? -16.224 7.643 2.166 1.00 92.56 123 ARG A C 1
ATOM 907 O O . ARG A 1 123 ? -15.873 7.164 3.240 1.00 92.56 123 ARG A O 1
ATOM 914 N N . ARG A 1 124 ? -16.147 8.951 1.927 1.00 93.81 124 ARG A N 1
ATOM 915 C CA . ARG A 1 124 ? -15.577 9.897 2.894 1.00 93.81 124 ARG A CA 1
ATOM 916 C C . ARG A 1 124 ? -16.334 9.909 4.227 1.00 93.81 124 ARG A C 1
ATOM 918 O O . ARG A 1 124 ? -15.715 9.978 5.291 1.00 93.81 124 ARG A O 1
ATOM 925 N N . ARG A 1 125 ? -17.669 9.810 4.197 1.00 92.81 125 ARG A N 1
ATOM 926 C CA . ARG A 1 125 ? -18.488 9.676 5.416 1.00 92.81 125 ARG A CA 1
ATOM 927 C C . ARG A 1 125 ? -18.213 8.360 6.141 1.00 92.81 125 ARG A C 1
ATOM 929 O O . ARG A 1 125 ? -18.068 8.384 7.360 1.00 92.81 125 ARG A O 1
ATOM 936 N N . ALA A 1 126 ? -18.103 7.250 5.413 1.00 92.88 126 ALA A N 1
ATOM 937 C CA . ALA A 1 126 ? -17.773 5.946 5.986 1.00 92.88 126 ALA A CA 1
ATOM 938 C C . ALA A 1 126 ? -16.376 5.940 6.634 1.00 92.88 126 ALA A C 1
ATOM 940 O O . ALA A 1 126 ? -16.238 5.519 7.780 1.00 92.88 126 ALA A O 1
ATOM 941 N N . ALA A 1 127 ? -15.373 6.508 5.960 1.00 93.56 127 ALA A N 1
ATOM 942 C CA . ALA A 1 127 ? -14.020 6.678 6.485 1.00 93.56 127 ALA A CA 1
ATOM 943 C C . ALA A 1 127 ? -14.014 7.522 7.770 1.00 93.56 127 ALA A C 1
ATOM 945 O O . ALA A 1 127 ? -13.467 7.112 8.791 1.00 93.56 127 ALA A O 1
ATOM 946 N N . THR A 1 128 ? -14.709 8.665 7.759 1.00 92.88 128 THR A N 1
ATOM 947 C CA . THR A 1 128 ? -14.841 9.534 8.941 1.00 92.88 128 THR A CA 1
ATOM 948 C C . THR A 1 128 ? -15.522 8.809 10.106 1.00 92.88 128 THR A C 1
ATOM 950 O O . THR A 1 128 ? -15.104 8.952 11.256 1.00 92.88 128 THR A O 1
ATOM 953 N N . ALA A 1 129 ? -16.566 8.021 9.829 1.00 90.62 129 ALA A N 1
ATOM 954 C CA . ALA A 1 129 ? -17.250 7.222 10.841 1.00 90.62 129 ALA A CA 1
ATOM 955 C C . ALA A 1 129 ? -16.334 6.134 11.425 1.00 90.62 129 ALA A C 1
ATOM 957 O O . ALA A 1 129 ? -16.320 5.951 12.641 1.00 90.62 129 ALA A O 1
ATOM 958 N N . CYS A 1 130 ? -15.531 5.472 10.585 1.00 91.94 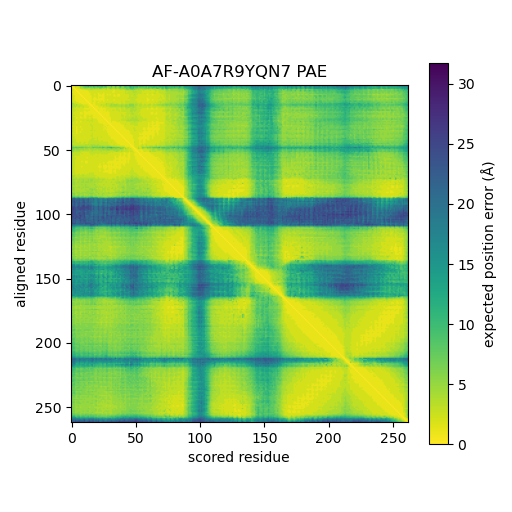130 CYS A N 1
ATOM 959 C CA . CYS A 1 130 ? -14.534 4.493 11.015 1.00 91.94 130 CYS A CA 1
ATOM 960 C C . CYS A 1 130 ? -13.488 5.126 11.951 1.00 91.94 130 CYS A C 1
ATOM 962 O O . CYS A 1 130 ? -13.302 4.660 13.075 1.00 91.94 130 CYS A O 1
ATOM 964 N N . MET A 1 131 ? -12.906 6.264 11.557 1.00 92.19 131 MET A N 1
ATOM 965 C CA . MET A 1 131 ? -11.950 7.009 12.387 1.00 92.19 131 MET A CA 1
ATOM 966 C C . MET A 1 131 ? -12.558 7.437 13.722 1.00 92.19 131 MET A C 1
ATOM 968 O O . MET A 1 131 ? -11.959 7.226 14.774 1.00 92.19 131 MET A O 1
ATOM 972 N N . ARG A 1 132 ? -13.777 7.992 13.704 1.00 90.62 132 ARG A N 1
ATOM 973 C CA . ARG A 1 132 ? -14.485 8.388 14.929 1.00 90.62 132 ARG A CA 1
ATOM 974 C C . ARG A 1 132 ? -14.688 7.198 15.864 1.00 90.62 132 ARG A C 1
ATOM 976 O O . ARG A 1 132 ? -14.424 7.334 17.054 1.00 90.62 132 ARG A O 1
ATOM 983 N N . LYS A 1 133 ? -15.117 6.051 15.327 1.00 90.06 133 LYS A N 1
ATOM 984 C CA . LYS A 1 133 ? -15.313 4.811 16.087 1.00 90.06 133 LYS A CA 1
ATOM 985 C C . LYS A 1 133 ? -14.005 4.341 16.731 1.00 90.06 133 LYS A C 1
ATOM 987 O O . LYS A 1 133 ? -14.008 3.990 17.905 1.00 90.06 133 LYS A O 1
ATOM 992 N N . ALA A 1 134 ? -12.888 4.370 16.007 1.00 90.19 134 ALA A N 1
ATOM 993 C CA . ALA A 1 134 ? -11.586 3.980 16.550 1.00 90.19 134 ALA A CA 1
ATOM 994 C C . ALA A 1 134 ? -11.078 4.954 17.631 1.00 90.19 134 ALA A C 1
ATOM 996 O O . ALA A 1 134 ? -10.619 4.528 18.693 1.00 90.19 134 ALA A O 1
ATOM 997 N N . PHE A 1 135 ? -11.224 6.265 17.414 1.00 90.94 135 PHE A N 1
ATOM 998 C CA . PHE A 1 135 ? -10.793 7.291 18.371 1.00 90.94 135 PHE A CA 1
ATOM 999 C C . PHE A 1 135 ? -11.672 7.384 19.618 1.00 90.94 135 PHE A C 1
ATOM 1001 O O . PHE A 1 135 ? -11.218 7.898 20.638 1.00 90.94 135 PHE A O 1
ATOM 1008 N N . SER A 1 136 ? -12.915 6.905 19.569 1.00 88.25 136 SER A N 1
ATOM 1009 C CA . SER A 1 136 ? -13.794 6.827 20.739 1.00 88.25 136 SER A CA 1
ATOM 1010 C C . SER A 1 136 ? -13.767 5.464 21.436 1.00 88.25 136 SER A C 1
ATOM 1012 O O . SER A 1 136 ? -14.448 5.286 22.446 1.00 88.25 136 SER A O 1
ATOM 1014 N N . GLY A 1 137 ? -13.002 4.496 20.913 1.00 85.38 137 GLY A N 1
ATOM 1015 C CA . GLY A 1 137 ? -12.990 3.120 21.419 1.00 85.38 137 GLY A CA 1
ATOM 1016 C C . GLY A 1 137 ? -14.339 2.418 21.243 1.00 85.38 137 GLY A C 1
ATOM 1017 O O . GLY A 1 137 ? -14.756 1.652 22.104 1.00 85.38 137 GLY A O 1
ATOM 1018 N N . GLY A 1 138 ? -15.064 2.736 20.168 1.00 81.88 138 GLY A N 1
ATOM 1019 C CA . GLY A 1 138 ? -16.373 2.165 19.857 1.00 81.88 138 GLY A CA 1
ATOM 1020 C C . GLY A 1 138 ? -17.556 2.818 20.573 1.00 81.88 138 GLY A C 1
ATOM 1021 O O . GLY A 1 138 ? -18.689 2.398 20.353 1.00 81.88 138 GLY A O 1
ATOM 1022 N N . VAL A 1 139 ? -17.331 3.844 21.401 1.00 79.06 139 VAL A N 1
ATOM 1023 C CA . VAL A 1 139 ? -18.408 4.547 22.112 1.00 79.06 139 VAL A CA 1
ATOM 1024 C C . VAL A 1 139 ? -18.927 5.700 21.255 1.00 79.06 139 VAL A C 1
ATOM 1026 O O . VAL A 1 139 ? -18.174 6.608 20.902 1.00 79.06 139 VAL A O 1
ATOM 1029 N N . ASP A 1 140 ? -20.212 5.690 20.908 1.00 74.38 140 ASP A N 1
ATOM 1030 C CA . ASP A 1 140 ? -20.813 6.796 20.162 1.00 74.38 140 ASP A CA 1
ATOM 1031 C C . ASP A 1 140 ? -20.790 8.092 20.988 1.00 74.38 140 ASP A C 1
ATOM 1033 O O . ASP A 1 140 ? -21.122 8.110 22.178 1.00 74.38 140 ASP A O 1
ATOM 1037 N N . ALA A 1 141 ? -20.416 9.199 20.339 1.00 66.00 141 ALA A N 1
ATOM 1038 C CA . ALA A 1 141 ? -20.403 10.530 20.939 1.00 66.00 141 ALA A CA 1
ATOM 1039 C C . ALA A 1 141 ? -21.840 10.949 21.299 1.00 66.00 141 ALA A C 1
ATOM 1041 O O . ALA A 1 141 ? -22.589 11.444 20.462 1.00 66.00 141 ALA A O 1
ATOM 1042 N N . GLY A 1 142 ? -22.240 10.696 22.545 1.00 69.88 142 GLY A N 1
ATOM 1043 C CA . GLY A 1 142 ? -23.599 10.931 23.038 1.00 69.88 142 GLY A CA 1
ATOM 1044 C C . GLY A 1 142 ? -24.187 9.765 23.831 1.00 69.88 142 GLY A C 1
ATOM 1045 O O . GLY A 1 142 ? -25.219 9.939 24.476 1.00 69.88 142 GLY A O 1
ATOM 1046 N N . VAL A 1 143 ? -23.535 8.600 23.832 1.00 72.12 143 VAL A N 1
ATOM 1047 C CA . VAL A 1 143 ? -23.929 7.496 24.705 1.00 72.12 143 VAL A CA 1
ATOM 1048 C C . VAL A 1 143 ? -23.400 7.766 26.109 1.00 72.12 143 VAL A C 1
ATOM 1050 O O . VAL A 1 143 ? -22.199 7.923 26.325 1.00 72.12 143 VAL A O 1
ATOM 1053 N N . ASP A 1 144 ? -24.317 7.832 27.073 1.00 76.44 144 ASP A N 1
ATOM 1054 C CA . ASP A 1 144 ? -23.971 7.867 28.490 1.00 76.44 144 ASP A CA 1
ATOM 1055 C C . ASP A 1 144 ? -23.157 6.608 28.827 1.00 76.44 144 ASP A C 1
ATOM 1057 O O . ASP A 1 144 ? -23.638 5.485 28.664 1.00 76.44 144 ASP A O 1
ATOM 1061 N N . ILE A 1 145 ? -21.922 6.795 29.297 1.00 73.81 145 ILE A N 1
ATOM 1062 C CA . ILE A 1 145 ? -20.995 5.715 29.664 1.00 73.81 145 ILE A CA 1
ATOM 1063 C C . ILE A 1 145 ? -21.662 4.743 30.647 1.00 73.81 145 ILE A C 1
ATOM 1065 O O . ILE A 1 145 ? -21.424 3.537 30.583 1.00 73.81 145 ILE A O 1
ATOM 1069 N N . PHE A 1 146 ? -22.545 5.235 31.521 1.00 78.81 146 PHE A N 1
ATOM 1070 C CA . PHE A 1 146 ? -23.285 4.388 32.452 1.00 78.81 146 PHE A CA 1
ATOM 1071 C C . PHE A 1 146 ? -24.370 3.559 31.758 1.00 78.81 146 PHE A C 1
ATOM 1073 O O . PHE A 1 146 ? -24.561 2.397 32.115 1.00 78.81 146 PHE A O 1
ATOM 1080 N N . ALA A 1 147 ? -25.037 4.108 30.741 1.00 76.56 147 ALA A N 1
ATOM 1081 C CA . ALA A 1 147 ? -25.994 3.364 29.926 1.00 76.56 147 ALA A CA 1
ATOM 1082 C C . ALA A 1 147 ? -25.291 2.307 29.059 1.00 76.56 147 ALA A C 1
ATOM 1084 O O . ALA A 1 147 ? -25.773 1.180 28.973 1.00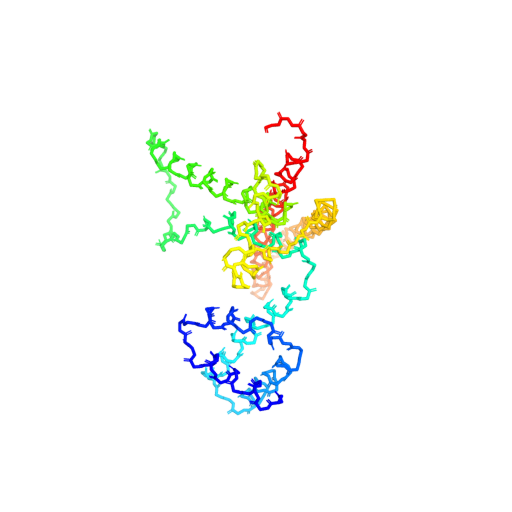 76.56 147 ALA A O 1
ATOM 1085 N N . ALA A 1 148 ? -24.122 2.628 28.492 1.00 74.00 148 ALA A N 1
ATOM 1086 C CA . ALA A 1 148 ? -23.289 1.657 27.781 1.00 74.00 148 ALA A CA 1
ATOM 1087 C C . ALA A 1 148 ? -22.820 0.525 28.707 1.00 74.00 148 ALA A C 1
ATOM 1089 O O . ALA A 1 148 ? -22.929 -0.645 28.352 1.00 74.00 148 ALA A O 1
ATOM 1090 N N . ALA A 1 149 ? -22.355 0.853 29.918 1.00 78.81 149 ALA A N 1
ATOM 1091 C CA . ALA A 1 149 ? -21.933 -0.142 30.903 1.00 78.81 149 ALA A CA 1
ATOM 1092 C C . ALA A 1 149 ? -23.094 -1.040 31.364 1.00 78.81 149 ALA A C 1
ATOM 1094 O O . ALA A 1 149 ? -22.908 -2.244 31.535 1.00 78.81 149 ALA A O 1
ATOM 1095 N N . ALA A 1 150 ? -24.295 -0.475 31.530 1.00 79.56 150 ALA A N 1
ATOM 1096 C CA . ALA A 1 150 ? -25.498 -1.240 31.851 1.00 79.56 150 ALA A CA 1
ATOM 1097 C C . ALA A 1 150 ? -25.906 -2.173 30.697 1.00 79.56 150 ALA A C 1
ATOM 1099 O O . ALA A 1 150 ? -26.138 -3.357 30.929 1.00 79.56 150 ALA A O 1
ATOM 1100 N N . ALA A 1 151 ? -25.907 -1.677 29.454 1.00 77.44 151 ALA A N 1
ATOM 1101 C CA . ALA A 1 151 ? -26.190 -2.486 28.269 1.00 77.44 151 ALA A CA 1
ATOM 1102 C C . ALA A 1 151 ? -25.163 -3.616 28.086 1.00 77.44 151 ALA A C 1
ATOM 1104 O O . ALA A 1 151 ? -25.533 -4.740 27.755 1.00 77.44 151 ALA A O 1
ATOM 1105 N N . LEU A 1 152 ? -23.884 -3.352 28.371 1.00 78.56 152 LEU A N 1
ATOM 1106 C CA . LEU A 1 152 ? -22.827 -4.362 28.340 1.00 78.56 152 LEU A CA 1
ATOM 1107 C C . LEU A 1 152 ? -23.042 -5.454 29.397 1.00 78.56 152 LEU A C 1
ATOM 1109 O O . LEU A 1 152 ? -22.856 -6.639 29.119 1.00 78.56 152 LEU A O 1
ATOM 1113 N N . ALA A 1 153 ? -23.454 -5.062 30.606 1.00 83.81 153 ALA A N 1
ATOM 1114 C CA . ALA A 1 153 ? -23.758 -6.000 31.682 1.00 83.81 153 ALA A CA 1
ATOM 1115 C C . ALA A 1 153 ? -24.948 -6.916 31.339 1.00 83.81 153 ALA A C 1
ATOM 1117 O O . ALA A 1 153 ? -24.954 -8.076 31.750 1.00 83.81 153 ALA A O 1
ATOM 1118 N N . GLU A 1 154 ? -25.925 -6.421 30.570 1.00 83.31 154 GLU A N 1
ATOM 1119 C CA . GLU A 1 154 ? -27.090 -7.196 30.121 1.00 83.31 154 GLU A CA 1
ATOM 1120 C C . GLU A 1 154 ? -26.809 -8.068 28.887 1.00 83.31 154 GLU A C 1
ATOM 1122 O O . GLU A 1 154 ? -27.272 -9.207 28.825 1.00 83.31 154 GLU A O 1
ATOM 1127 N N . ALA A 1 155 ? -26.042 -7.569 27.914 1.00 80.12 155 ALA A N 1
ATOM 1128 C CA . ALA A 1 155 ? -25.786 -8.255 26.645 1.00 80.12 155 ALA A CA 1
ATOM 1129 C C . ALA A 1 155 ? -24.777 -9.417 26.757 1.00 80.12 155 ALA A C 1
ATOM 1131 O O . ALA A 1 155 ? -24.707 -10.284 25.882 1.00 80.12 155 ALA A O 1
ATOM 1132 N N . GLY A 1 156 ? -24.025 -9.478 27.857 1.00 79.38 156 GLY A N 1
ATOM 1133 C CA . GLY A 1 156 ? -23.112 -10.576 28.153 1.00 79.38 156 GLY A CA 1
ATOM 1134 C C . GLY A 1 156 ? -21.768 -10.500 27.408 1.00 79.38 156 GLY A C 1
ATOM 1135 O O . GLY A 1 156 ? -21.468 -9.534 26.707 1.00 79.38 156 GLY A O 1
ATOM 1136 N N . PRO A 1 157 ? -20.909 -11.523 27.571 1.00 74.25 157 PRO A N 1
ATOM 1137 C CA . PRO A 1 157 ? -19.499 -11.467 27.169 1.00 74.25 157 PRO A CA 1
ATOM 1138 C C . PRO A 1 157 ? -19.256 -11.391 25.654 1.00 74.25 157 PRO A C 1
ATOM 1140 O O . PRO A 1 157 ? -18.203 -10.910 25.248 1.00 74.25 157 PRO A O 1
ATOM 1143 N N . LEU A 1 158 ? -20.208 -11.820 24.818 1.00 65.12 158 LEU A N 1
ATOM 1144 C CA . LEU A 1 158 ? -20.101 -11.707 23.356 1.00 65.12 158 LEU A CA 1
ATOM 1145 C C . LEU A 1 158 ? -20.200 -10.246 22.887 1.00 65.12 158 LEU A C 1
ATOM 1147 O O . LEU A 1 158 ? -19.396 -9.812 22.070 1.00 65.12 158 LEU A O 1
ATOM 1151 N N . ALA A 1 159 ? -21.103 -9.454 23.471 1.00 66.06 159 ALA A N 1
ATOM 1152 C CA . ALA A 1 159 ? -21.217 -8.029 23.153 1.00 66.06 159 ALA A CA 1
ATOM 1153 C C . ALA A 1 159 ? -19.987 -7.225 23.609 1.00 66.06 159 ALA A C 1
ATOM 1155 O O . ALA A 1 159 ? -19.619 -6.233 22.986 1.00 66.06 159 ALA A O 1
ATOM 1156 N N . ALA A 1 160 ? -19.308 -7.671 24.672 1.00 65.00 160 ALA A N 1
ATOM 1157 C CA . ALA A 1 160 ? -18.062 -7.058 25.130 1.00 65.00 160 ALA A CA 1
ATOM 1158 C C . ALA A 1 160 ? -16.896 -7.270 24.150 1.00 65.00 160 ALA A C 1
ATOM 1160 O O . ALA A 1 160 ? -16.013 -6.420 24.077 1.00 65.00 160 ALA A O 1
ATOM 1161 N N . GLN A 1 161 ? -16.906 -8.369 23.388 1.00 63.03 161 GLN A N 1
ATOM 1162 C CA . GLN A 1 161 ? -15.931 -8.615 22.320 1.00 63.03 161 GLN A CA 1
ATOM 1163 C C . GLN A 1 161 ? -16.232 -7.762 21.080 1.00 63.03 161 GLN A C 1
ATOM 1165 O O . GLN A 1 161 ? -15.317 -7.223 20.474 1.00 63.03 161 GLN A O 1
ATOM 1170 N N . GLU A 1 162 ? -17.504 -7.541 20.736 1.00 61.62 162 GLU A N 1
ATOM 1171 C CA . GLU A 1 162 ? -17.865 -6.619 19.641 1.00 61.62 162 GLU A CA 1
ATOM 1172 C C . GLU A 1 162 ? -17.556 -5.147 19.970 1.00 61.62 162 GLU A C 1
ATOM 1174 O O . GLU A 1 162 ? -17.293 -4.342 19.073 1.00 61.62 162 GLU A O 1
ATOM 1179 N N . LEU A 1 163 ? -17.554 -4.796 21.259 1.00 62.50 163 LEU A N 1
ATOM 1180 C CA . LEU A 1 163 ? -17.170 -3.475 21.760 1.00 62.50 163 LEU A CA 1
ATOM 1181 C C . LEU A 1 163 ? -15.662 -3.310 21.971 1.00 62.50 163 LEU A C 1
ATOM 1183 O O . LEU A 1 163 ? -15.222 -2.186 22.211 1.00 62.50 163 LEU A O 1
ATOM 1187 N N . SER A 1 164 ? -14.852 -4.368 21.836 1.00 64.50 164 SER A N 1
ATOM 1188 C CA . SER A 1 164 ? -13.392 -4.241 21.842 1.00 64.50 164 SER A CA 1
ATOM 1189 C C . SER A 1 164 ? -12.890 -3.738 20.488 1.00 64.50 164 SER A C 1
ATOM 1191 O O . SER A 1 164 ? -12.079 -4.377 19.821 1.00 64.50 164 SER A O 1
ATOM 1193 N N . VAL A 1 165 ? -13.396 -2.583 20.058 1.00 75.62 165 VAL A N 1
ATOM 1194 C CA . VAL A 1 165 ? -12.738 -1.810 19.010 1.00 75.62 165 VAL A CA 1
ATOM 1195 C C . VAL A 1 165 ? -11.428 -1.334 19.605 1.00 75.62 165 VAL A C 1
ATOM 1197 O O . VAL A 1 165 ? -11.399 -0.758 20.695 1.00 75.62 165 VAL A O 1
ATOM 1200 N N . GLU A 1 166 ? -10.337 -1.601 18.906 1.00 83.38 166 GLU A N 1
ATOM 1201 C CA . GLU A 1 166 ? -9.034 -1.170 19.365 1.00 83.38 166 GLU A CA 1
ATOM 1202 C C . GLU A 1 166 ? -8.986 0.357 19.432 1.00 83.38 166 GLU A C 1
ATOM 1204 O O . GLU A 1 166 ? -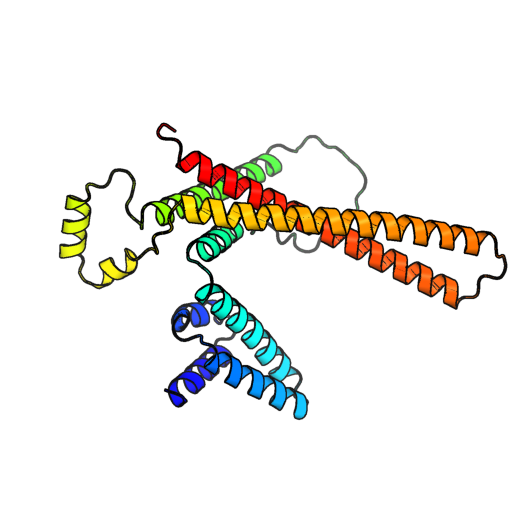9.182 1.060 18.441 1.00 83.38 166 GLU A O 1
ATOM 1209 N N . TYR A 1 167 ? -8.781 0.873 20.640 1.00 88.75 167 TYR A N 1
ATOM 1210 C CA . TYR A 1 167 ? -8.712 2.304 20.871 1.00 88.75 167 TYR A CA 1
ATOM 1211 C C . TYR A 1 167 ? -7.408 2.857 20.300 1.00 88.75 167 TYR A C 1
ATOM 1213 O O . TYR A 1 167 ? -6.318 2.499 20.754 1.00 88.75 167 TYR A O 1
ATOM 1221 N N . VAL A 1 168 ? -7.529 3.774 19.343 1.00 92.25 168 VAL A N 1
ATOM 1222 C CA . VAL A 1 168 ? -6.393 4.485 18.756 1.00 92.25 168 VAL A CA 1
ATOM 1223 C C . VAL A 1 168 ? -6.366 5.901 19.309 1.00 92.25 168 VAL A C 1
ATOM 1225 O O . VAL A 1 168 ? -7.348 6.638 19.232 1.00 92.25 168 VAL A O 1
ATOM 1228 N N . ARG A 1 169 ? -5.227 6.326 19.856 1.00 92.62 169 ARG A N 1
ATOM 1229 C CA . ARG A 1 169 ? -5.072 7.713 20.295 1.00 92.62 169 ARG A CA 1
ATOM 1230 C C . ARG A 1 169 ? -4.894 8.616 19.084 1.00 92.62 169 ARG A C 1
ATOM 1232 O O . ARG A 1 169 ? -3.970 8.432 18.298 1.00 92.62 169 ARG A O 1
ATOM 1239 N N . LEU A 1 170 ? -5.728 9.648 18.987 1.00 92.50 170 LEU A N 1
ATOM 1240 C CA . LEU A 1 170 ? -5.713 10.588 17.864 1.00 92.50 170 LEU A CA 1
ATOM 1241 C C . LEU A 1 170 ? -4.329 11.209 17.608 1.00 92.50 170 LEU A C 1
ATOM 1243 O O . LEU A 1 170 ? -3.892 11.285 16.466 1.00 92.50 170 LEU A O 1
ATOM 1247 N N . HIS A 1 171 ? -3.608 11.613 18.657 1.00 94.19 171 HIS A N 1
ATOM 1248 C CA . HIS A 1 171 ? -2.277 12.210 18.507 1.00 94.19 171 HIS A CA 1
ATOM 1249 C C . HIS A 1 171 ? -1.214 11.212 18.018 1.00 94.19 171 HIS A C 1
ATOM 1251 O O . HIS A 1 171 ? -0.331 11.614 17.266 1.00 94.19 171 HIS A O 1
ATOM 1257 N N . GLU A 1 172 ? -1.302 9.935 18.412 1.00 94.31 172 GLU A N 1
ATOM 1258 C CA . GLU A 1 172 ? -0.420 8.867 17.911 1.00 94.31 172 GLU A CA 1
ATOM 1259 C C . GLU A 1 172 ? -0.711 8.623 16.426 1.00 94.31 172 GLU A C 1
ATOM 1261 O O . GLU A 1 172 ? 0.202 8.673 15.606 1.00 94.31 172 GLU A O 1
ATOM 1266 N N . PHE A 1 173 ? -1.992 8.512 16.058 1.00 95.88 173 PHE A N 1
ATOM 1267 C CA . PHE A 1 173 ? -2.418 8.371 14.665 1.00 95.88 173 PHE A CA 1
ATOM 1268 C C . PHE A 1 173 ? -1.949 9.527 13.774 1.00 95.88 173 PHE A C 1
ATOM 1270 O O . PHE A 1 173 ? -1.370 9.305 12.710 1.00 95.88 173 PHE A O 1
ATOM 1277 N N . VAL A 1 174 ? -2.180 10.771 14.205 1.00 96.12 174 VAL A N 1
ATOM 1278 C CA . VAL A 1 174 ? -1.761 11.964 13.457 1.00 96.12 174 VAL A CA 1
ATOM 1279 C C . VAL A 1 174 ? -0.238 12.035 13.359 1.00 96.12 174 VAL A C 1
ATOM 1281 O O . VAL A 1 174 ? 0.267 12.388 12.293 1.00 96.12 174 VAL A O 1
ATOM 1284 N N . GLY A 1 175 ? 0.485 11.698 14.431 1.00 95.69 175 GLY A N 1
ATOM 1285 C CA . GLY A 1 175 ? 1.946 11.650 14.445 1.00 95.69 175 GLY A CA 1
ATOM 1286 C C . GLY A 1 175 ? 2.495 10.661 13.418 1.00 95.69 175 GLY A C 1
ATOM 1287 O O . GLY A 1 175 ? 3.178 11.077 12.484 1.00 95.69 175 GLY A O 1
ATOM 1288 N N . GLU A 1 176 ? 2.118 9.386 13.532 1.00 95.75 176 GLU A N 1
ATOM 1289 C CA . GLU A 1 176 ? 2.586 8.314 12.641 1.00 95.75 176 GLU A CA 1
ATOM 1290 C C . GLU A 1 176 ? 2.216 8.579 11.172 1.00 95.75 176 GLU A C 1
ATOM 1292 O O . GLU A 1 176 ? 3.058 8.474 10.279 1.00 95.75 176 GLU A O 1
ATOM 1297 N N . THR A 1 177 ? 0.977 9.008 10.906 1.00 94.81 177 THR A N 1
ATOM 1298 C CA . THR A 1 177 ? 0.522 9.284 9.533 1.00 94.81 177 THR A CA 1
ATOM 1299 C C . THR A 1 177 ? 1.244 10.495 8.927 1.00 94.81 177 THR A C 1
ATOM 1301 O O . THR A 1 177 ? 1.528 10.510 7.729 1.00 94.81 177 THR A O 1
ATOM 1304 N N . THR A 1 178 ? 1.580 11.510 9.735 1.00 97.31 178 THR A N 1
ATOM 1305 C CA . THR A 1 178 ? 2.358 12.671 9.267 1.00 97.31 178 THR A CA 1
ATOM 1306 C C . THR A 1 178 ? 3.788 12.266 8.915 1.00 97.31 178 THR A C 1
ATOM 1308 O O . THR A 1 178 ? 4.273 12.644 7.851 1.00 97.31 178 THR A O 1
ATOM 1311 N N . GLU A 1 179 ? 4.443 11.456 9.752 1.00 96.50 179 GLU A N 1
ATOM 1312 C CA . GLU A 1 179 ? 5.788 10.939 9.468 1.00 96.50 179 GLU A CA 1
ATOM 1313 C C . GLU A 1 179 ? 5.814 10.114 8.172 1.00 96.50 179 GLU A C 1
ATOM 1315 O O . GLU A 1 179 ? 6.673 10.330 7.311 1.00 96.50 179 GLU A O 1
ATOM 1320 N N . LEU A 1 180 ? 4.828 9.230 7.986 1.00 95.44 180 LEU A N 1
ATOM 1321 C CA . LEU A 1 180 ? 4.686 8.428 6.771 1.00 95.44 180 LEU A CA 1
ATOM 1322 C C . LEU A 1 180 ? 4.484 9.301 5.524 1.00 95.44 180 LEU A C 1
ATOM 1324 O O . LEU A 1 180 ? 5.102 9.068 4.482 1.00 95.44 180 LEU A O 1
ATOM 1328 N N . LEU A 1 181 ? 3.626 10.318 5.621 1.00 96.00 181 LEU A N 1
ATOM 1329 C CA . LEU A 1 181 ? 3.361 11.261 4.539 1.00 96.00 181 LEU A CA 1
ATOM 1330 C C . LEU A 1 181 ? 4.613 12.064 4.160 1.00 96.00 181 LEU A C 1
ATOM 1332 O O . LEU A 1 181 ? 4.892 12.241 2.970 1.00 96.00 181 LEU A O 1
ATOM 1336 N N . ASP A 1 182 ? 5.368 12.542 5.147 1.00 97.69 182 ASP A N 1
ATOM 1337 C CA . ASP A 1 182 ? 6.605 13.288 4.924 1.00 97.69 182 ASP A CA 1
ATOM 1338 C C . ASP A 1 182 ? 7.663 12.409 4.244 1.00 97.69 182 ASP A C 1
ATOM 1340 O O . ASP A 1 182 ? 8.285 12.828 3.259 1.00 97.69 182 ASP A O 1
ATOM 1344 N N . GLU A 1 183 ? 7.812 11.156 4.686 1.00 97.19 183 GLU A N 1
ATOM 1345 C CA . GLU A 1 183 ? 8.687 10.186 4.028 1.00 97.19 183 GLU A CA 1
ATOM 1346 C C . GLU A 1 183 ? 8.235 9.900 2.585 1.00 97.19 183 GLU A C 1
ATOM 1348 O O . GLU A 1 183 ? 9.055 9.895 1.656 1.00 97.19 183 GLU A O 1
ATOM 1353 N N . ALA A 1 184 ? 6.933 9.707 2.358 1.00 95.19 184 ALA A N 1
ATOM 1354 C CA . ALA A 1 184 ? 6.378 9.477 1.028 1.00 95.19 184 ALA A CA 1
ATOM 1355 C C . ALA A 1 184 ? 6.639 10.667 0.088 1.00 95.19 184 ALA A C 1
ATOM 1357 O O . ALA A 1 184 ? 7.079 10.470 -1.051 1.00 95.19 184 ALA A O 1
ATOM 1358 N N . LYS A 1 185 ? 6.452 11.904 0.571 1.00 97.38 185 LYS A N 1
ATOM 1359 C CA . LYS A 1 185 ? 6.755 13.145 -0.163 1.00 97.38 185 LYS A CA 1
ATOM 1360 C C . LYS A 1 185 ? 8.247 13.266 -0.483 1.00 97.38 185 LYS A C 1
ATOM 1362 O O . LYS A 1 185 ? 8.597 13.617 -1.614 1.00 97.38 185 LYS A O 1
ATOM 1367 N N . ALA A 1 186 ? 9.131 12.922 0.453 1.00 97.81 186 ALA A N 1
ATOM 1368 C CA . ALA A 1 186 ? 10.575 12.912 0.218 1.00 97.81 186 ALA A CA 1
ATOM 1369 C C . ALA A 1 186 ? 10.966 11.909 -0.884 1.00 97.81 186 ALA A C 1
ATOM 1371 O O . ALA A 1 186 ? 11.606 12.288 -1.871 1.00 97.81 186 ALA A O 1
ATOM 1372 N N . ARG A 1 187 ? 10.491 10.658 -0.784 1.00 96.56 187 ARG A N 1
ATOM 1373 C CA . ARG A 1 187 ? 10.723 9.608 -1.795 1.00 96.56 187 ARG A CA 1
ATOM 1374 C C . ARG A 1 187 ? 10.138 9.977 -3.165 1.00 96.56 187 ARG A C 1
ATOM 1376 O O . ARG A 1 187 ? 10.719 9.644 -4.199 1.00 96.56 187 ARG A O 1
ATOM 1383 N N . GLN A 1 188 ? 9.000 10.670 -3.201 1.00 97.25 188 GLN A N 1
ATOM 1384 C CA . GLN A 1 188 ? 8.392 11.183 -4.433 1.00 97.25 188 GLN A CA 1
ATOM 1385 C C . GLN A 1 188 ? 9.258 12.271 -5.082 1.00 97.25 188 GLN A C 1
ATOM 1387 O O . GLN A 1 188 ? 9.471 12.254 -6.296 1.00 97.25 188 GLN A O 1
ATOM 1392 N N . ALA A 1 189 ? 9.817 13.189 -4.289 1.00 97.69 189 ALA A N 1
ATOM 1393 C CA . ALA A 1 189 ? 10.744 14.200 -4.788 1.00 97.69 189 ALA A CA 1
ATOM 1394 C C . ALA A 1 189 ? 12.034 13.574 -5.352 1.00 97.69 189 ALA A C 1
ATOM 1396 O O . ALA A 1 189 ? 12.525 14.012 -6.397 1.00 97.69 189 ALA A O 1
ATOM 1397 N N . ASP A 1 190 ? 12.563 12.529 -4.710 1.00 97.06 190 ASP A N 1
ATOM 1398 C CA . ASP A 1 190 ? 13.700 11.759 -5.227 1.00 97.06 190 ASP A CA 1
ATOM 1399 C C . ASP A 1 190 ? 13.389 11.083 -6.562 1.00 97.06 190 ASP A C 1
ATOM 1401 O O . ASP A 1 190 ? 14.164 11.211 -7.516 1.00 97.06 190 ASP A O 1
ATOM 1405 N N . LEU A 1 191 ? 12.228 10.431 -6.672 1.00 95.50 191 LEU A N 1
ATOM 1406 C CA . LEU A 1 191 ? 11.785 9.809 -7.918 1.00 95.50 191 LEU A CA 1
ATOM 1407 C C . LEU A 1 191 ? 11.619 10.846 -9.039 1.00 95.50 191 LEU A C 1
ATOM 1409 O O . LEU A 1 191 ? 12.098 10.623 -10.151 1.00 95.50 191 LEU A O 1
ATOM 1413 N N . ALA A 1 192 ? 11.030 12.011 -8.751 1.00 98.00 192 ALA A N 1
ATOM 1414 C CA . ALA A 1 192 ? 10.920 13.105 -9.718 1.00 98.00 192 ALA A CA 1
ATOM 1415 C C . ALA A 1 192 ? 12.297 13.555 -10.235 1.00 98.00 192 ALA A C 1
ATOM 1417 O O . ALA A 1 192 ? 12.489 13.730 -11.443 1.00 98.00 192 ALA A O 1
ATOM 1418 N N . ARG A 1 193 ? 13.279 13.710 -9.333 1.00 98.44 193 ARG A N 1
ATOM 1419 C CA . ARG A 1 193 ? 14.662 14.058 -9.699 1.00 98.44 193 ARG A CA 1
ATOM 1420 C C . ARG A 1 193 ? 15.301 12.983 -10.577 1.00 98.44 193 ARG A C 1
ATOM 1422 O O . ARG A 1 193 ? 15.940 13.328 -11.575 1.00 98.44 193 ARG A O 1
ATOM 1429 N N . ALA A 1 194 ? 15.118 11.709 -10.233 1.00 97.00 194 ALA A N 1
ATOM 1430 C CA . ALA A 1 194 ? 15.637 10.579 -10.999 1.00 97.00 194 ALA A CA 1
ATOM 1431 C C . ALA A 1 194 ? 15.028 10.521 -12.409 1.00 97.00 194 ALA A C 1
ATOM 1433 O O . ALA A 1 194 ? 15.768 10.448 -13.389 1.00 97.00 194 ALA A O 1
ATOM 1434 N N . ILE A 1 195 ? 13.704 10.670 -12.527 1.00 97.44 195 ILE A N 1
ATOM 1435 C CA . ILE A 1 195 ? 12.997 10.728 -13.813 1.00 97.44 195 ILE A CA 1
ATOM 1436 C C . ILE A 1 195 ? 13.511 11.900 -14.655 1.00 97.44 195 ILE A C 1
ATOM 1438 O O . ILE A 1 195 ? 13.856 11.718 -15.822 1.00 97.44 195 ILE A O 1
ATOM 1442 N N . ALA A 1 196 ? 13.612 13.103 -14.082 1.00 98.19 196 ALA A N 1
ATOM 1443 C CA . ALA A 1 196 ? 14.094 14.281 -14.805 1.00 98.19 196 ALA A CA 1
ATOM 1444 C C . ALA A 1 196 ? 15.544 14.118 -15.293 1.00 98.19 196 ALA A C 1
ATOM 1446 O O . ALA A 1 196 ? 15.900 14.584 -16.377 1.00 98.19 196 ALA A O 1
ATOM 1447 N N . ARG A 1 197 ? 16.395 13.451 -14.505 1.00 98.31 197 ARG A N 1
ATOM 1448 C CA . ARG A 1 197 ? 17.762 13.111 -14.907 1.00 98.31 197 ARG A CA 1
ATOM 1449 C C . ARG A 1 197 ? 17.771 12.107 -16.063 1.00 98.31 197 ARG A C 1
ATOM 1451 O O . ARG A 1 197 ? 18.378 12.409 -17.089 1.00 98.31 197 ARG A O 1
ATOM 1458 N N . ALA A 1 198 ? 17.054 10.993 -15.931 1.00 97.00 198 ALA A N 1
ATOM 1459 C CA . ALA A 1 198 ? 16.966 9.955 -16.957 1.00 97.00 198 ALA A CA 1
ATOM 1460 C C . ALA A 1 198 ? 16.416 10.502 -18.286 1.00 97.00 198 ALA A C 1
ATOM 1462 O O . ALA A 1 198 ? 16.919 10.162 -19.354 1.00 97.00 198 ALA A O 1
ATOM 1463 N N . GLN A 1 199 ? 15.446 11.423 -18.238 1.00 97.88 199 GLN A N 1
ATOM 1464 C CA . GLN A 1 199 ? 14.922 12.103 -19.429 1.00 97.88 199 GLN A CA 1
ATOM 1465 C C . GLN A 1 199 ? 16.001 12.895 -20.170 1.00 97.88 199 GLN A C 1
ATOM 1467 O O . GLN A 1 199 ? 16.075 12.831 -21.395 1.00 97.88 199 GLN A O 1
ATOM 1472 N N . ARG A 1 200 ? 16.839 13.646 -19.443 1.00 98.44 200 ARG A N 1
ATOM 1473 C CA . ARG A 1 200 ? 17.927 14.426 -20.052 1.00 98.44 200 ARG A CA 1
ATOM 1474 C C . ARG A 1 200 ? 18.981 13.525 -20.683 1.00 98.44 200 ARG A C 1
ATOM 1476 O O . ARG A 1 200 ? 19.415 13.812 -21.794 1.00 98.44 200 ARG A O 1
ATOM 1483 N N . GLU A 1 201 ? 19.362 12.452 -19.994 1.00 97.44 201 GLU A N 1
ATOM 1484 C CA . GLU A 1 201 ? 20.332 11.465 -20.486 1.00 97.44 201 GLU A CA 1
ATOM 1485 C C . GLU A 1 201 ? 19.802 10.770 -21.753 1.00 97.44 201 GLU A C 1
ATOM 1487 O O . GLU A 1 201 ? 20.454 10.806 -22.794 1.00 97.44 201 GLU A O 1
ATOM 1492 N N . THR A 1 202 ? 18.558 10.285 -21.718 1.00 96.44 202 THR A N 1
ATOM 1493 C CA . THR A 1 202 ? 17.893 9.641 -22.865 1.00 96.44 202 THR A CA 1
ATOM 1494 C C . THR A 1 202 ? 17.752 10.596 -24.057 1.00 96.44 202 THR A C 1
ATOM 1496 O O . THR A 1 202 ? 17.998 10.222 -25.202 1.00 96.44 202 THR A O 1
ATOM 1499 N N . ALA A 1 203 ? 17.396 11.864 -23.815 1.00 96.81 203 ALA A N 1
ATOM 1500 C CA . ALA A 1 203 ? 17.289 12.869 -24.873 1.00 96.81 203 ALA A CA 1
ATOM 1501 C C . ALA A 1 203 ? 18.651 13.217 -25.496 1.00 96.81 203 ALA A C 1
ATOM 1503 O O . ALA A 1 203 ? 18.734 13.482 -26.697 1.00 96.81 203 ALA A O 1
ATOM 1504 N N . TYR A 1 204 ? 19.716 13.234 -24.693 1.00 96.75 204 TYR A N 1
ATOM 1505 C CA . TYR A 1 204 ? 21.075 13.452 -25.175 1.00 96.75 204 TYR A CA 1
ATOM 1506 C C . TYR A 1 204 ? 21.546 12.292 -26.061 1.00 96.75 204 TYR A C 1
ATOM 1508 O O . TYR A 1 204 ? 22.023 12.531 -27.170 1.00 96.75 204 TYR A O 1
ATOM 1516 N N . GLU A 1 205 ? 21.338 11.051 -25.624 1.00 94.38 205 GLU A N 1
ATOM 1517 C CA . GLU A 1 205 ? 21.668 9.847 -26.397 1.00 94.38 205 GLU A CA 1
ATOM 1518 C C . GLU A 1 205 ? 20.878 9.768 -27.703 1.00 94.38 205 GLU A C 1
ATOM 1520 O O . GLU A 1 205 ? 21.463 9.529 -28.757 1.00 94.38 205 GLU A O 1
ATOM 1525 N N . ALA A 1 206 ? 19.576 10.062 -27.669 1.00 93.94 206 ALA A N 1
ATOM 1526 C CA . ALA A 1 206 ? 18.748 10.106 -28.870 1.00 93.94 206 ALA A CA 1
ATOM 1527 C C . ALA A 1 206 ? 19.290 11.111 -29.904 1.00 93.94 206 ALA A C 1
ATOM 1529 O O . ALA A 1 206 ? 19.352 10.806 -31.095 1.00 93.94 206 ALA A O 1
ATOM 1530 N N . ARG A 1 207 ? 19.745 12.295 -29.462 1.00 95.44 207 ARG A N 1
ATOM 1531 C CA . ARG A 1 207 ? 20.382 13.289 -30.347 1.00 95.44 207 ARG A CA 1
ATOM 1532 C C . ARG A 1 207 ? 21.726 12.806 -30.888 1.00 95.44 207 ARG A C 1
ATOM 1534 O O . ARG A 1 207 ? 22.012 13.029 -32.062 1.00 95.44 207 ARG A O 1
ATOM 1541 N N . GLN A 1 208 ? 22.543 12.144 -30.067 1.00 93.88 208 GLN A N 1
ATOM 1542 C CA . GLN A 1 208 ? 23.807 11.565 -30.529 1.00 93.88 208 GLN A CA 1
ATOM 1543 C C . GLN A 1 208 ? 23.585 10.472 -31.580 1.00 93.88 208 GLN A C 1
ATOM 1545 O O . GLN A 1 208 ? 24.262 10.472 -32.604 1.00 93.88 208 GLN A O 1
ATOM 1550 N N . GLN A 1 209 ? 22.608 9.587 -31.369 1.00 91.19 209 GLN A N 1
ATOM 1551 C CA . GLN A 1 209 ? 22.249 8.540 -32.327 1.00 91.19 209 GLN A CA 1
ATOM 1552 C C . GLN A 1 209 ? 21.689 9.110 -33.634 1.00 91.19 209 GLN A C 1
ATOM 1554 O O . GLN A 1 209 ? 21.934 8.549 -34.694 1.00 91.19 209 GLN A O 1
ATOM 1559 N N . GLN A 1 210 ? 20.960 10.228 -33.586 1.00 89.81 210 GLN A N 1
ATOM 1560 C CA . GLN A 1 210 ? 20.506 10.923 -34.796 1.00 89.81 210 GLN A CA 1
ATOM 1561 C C . GLN A 1 210 ? 21.666 11.554 -35.577 1.00 89.81 210 GLN A C 1
ATOM 1563 O O . GLN A 1 210 ? 21.625 11.590 -36.805 1.00 89.81 210 GLN A O 1
ATOM 1568 N N . ALA A 1 211 ? 22.693 12.050 -34.880 1.00 92.12 211 ALA A N 1
ATOM 1569 C CA . ALA A 1 211 ? 23.882 12.620 -35.508 1.00 92.12 211 ALA A CA 1
ATOM 1570 C C . ALA A 1 211 ? 24.825 11.543 -36.079 1.00 92.12 211 ALA A C 1
ATOM 1572 O O . ALA A 1 211 ? 25.467 11.764 -37.104 1.00 92.12 211 ALA A O 1
ATOM 1573 N N . ALA A 1 212 ? 24.903 10.376 -35.436 1.00 89.81 212 ALA A N 1
ATOM 1574 C CA . ALA A 1 212 ? 25.651 9.226 -35.923 1.00 89.81 212 ALA A CA 1
ATOM 1575 C C . ALA A 1 212 ? 24.809 8.445 -36.948 1.00 89.81 212 ALA A C 1
ATOM 1577 O O . ALA A 1 212 ? 24.010 7.583 -36.593 1.00 89.81 212 ALA A O 1
ATOM 1578 N N . SER A 1 213 ? 25.007 8.719 -38.238 1.00 76.19 213 SER A N 1
ATOM 1579 C CA . SER A 1 213 ? 24.264 8.095 -39.349 1.00 76.19 213 SER A CA 1
ATOM 1580 C C . SER A 1 213 ? 24.321 6.556 -39.403 1.00 76.19 213 SER A C 1
ATOM 1582 O O . SER A 1 213 ? 23.501 5.955 -40.089 1.00 76.19 213 SER A O 1
ATOM 1584 N N . ASP A 1 214 ? 25.240 5.929 -38.661 1.00 80.25 214 ASP A N 1
ATOM 1585 C CA . ASP A 1 214 ? 25.477 4.477 -38.593 1.00 80.25 214 ASP A CA 1
ATOM 1586 C C . ASP A 1 214 ? 25.030 3.829 -37.265 1.00 80.25 214 ASP A C 1
ATOM 1588 O O . ASP A 1 214 ? 25.508 2.756 -36.897 1.00 80.25 214 ASP A O 1
ATOM 1592 N N . GLY A 1 215 ? 24.115 4.456 -36.514 1.00 72.50 215 GLY A N 1
ATOM 1593 C CA . GLY A 1 215 ? 23.581 3.889 -35.269 1.00 72.50 215 GLY A CA 1
ATOM 1594 C C . GLY A 1 215 ? 23.061 2.454 -35.451 1.00 72.50 215 GLY A C 1
ATOM 1595 O O . GLY A 1 215 ? 21.969 2.240 -35.987 1.00 72.50 215 GLY A O 1
ATOM 1596 N N . GLY A 1 216 ? 23.854 1.471 -35.007 1.00 81.31 216 GLY A N 1
ATOM 1597 C CA . GLY A 1 216 ? 23.562 0.046 -35.156 1.00 81.31 216 GLY A CA 1
ATOM 1598 C C . GLY A 1 216 ? 22.260 -0.365 -34.464 1.00 81.31 216 GLY A C 1
ATOM 1599 O O . GLY A 1 216 ? 21.829 0.259 -33.493 1.00 81.31 216 GLY A O 1
ATOM 1600 N N . ALA A 1 217 ? 21.634 -1.444 -34.946 1.00 80.00 217 ALA A N 1
ATOM 1601 C CA . ALA A 1 217 ? 20.328 -1.914 -34.469 1.00 80.00 217 ALA A CA 1
ATOM 1602 C C . ALA A 1 217 ? 20.253 -2.127 -32.941 1.00 80.00 217 ALA A C 1
ATOM 1604 O O . ALA A 1 217 ? 19.218 -1.839 -32.345 1.00 80.00 217 ALA A O 1
ATOM 1605 N N . GLY A 1 218 ? 21.351 -2.551 -32.299 1.00 84.69 218 GLY A N 1
ATOM 1606 C CA . GLY A 1 218 ? 21.418 -2.712 -30.840 1.00 84.69 218 GLY A CA 1
ATOM 1607 C C . GLY A 1 218 ? 21.213 -1.401 -30.070 1.00 84.69 218 GLY A C 1
ATOM 1608 O O . GLY A 1 218 ? 20.460 -1.367 -29.105 1.00 84.69 218 GLY A O 1
ATOM 1609 N N . SER A 1 219 ? 21.771 -0.290 -30.562 1.00 87.50 219 SER A N 1
ATOM 1610 C CA . SER A 1 219 ? 21.673 1.018 -29.898 1.00 87.50 219 SER A CA 1
ATOM 1611 C C . SER A 1 219 ? 20.246 1.588 -29.918 1.00 87.50 219 SER A C 1
ATOM 1613 O O . SER A 1 219 ? 19.825 2.274 -28.987 1.00 87.50 219 SER A O 1
ATOM 1615 N N . LYS A 1 220 ? 19.465 1.254 -30.957 1.00 90.50 220 LYS A N 1
ATOM 1616 C CA . LYS A 1 220 ? 18.044 1.626 -31.049 1.00 90.50 220 LYS A CA 1
ATOM 1617 C C . LYS A 1 220 ? 17.171 0.820 -30.085 1.00 90.50 220 LYS A C 1
ATOM 1619 O O . LYS A 1 220 ? 16.239 1.380 -29.516 1.00 90.50 220 LYS A O 1
ATOM 1624 N N . ALA A 1 221 ? 17.466 -0.469 -29.905 1.00 93.12 221 ALA A N 1
ATOM 1625 C CA . ALA A 1 221 ? 16.736 -1.329 -28.974 1.00 93.12 221 ALA A CA 1
ATOM 1626 C C . ALA A 1 221 ? 16.952 -0.892 -27.515 1.00 93.12 221 ALA A C 1
ATOM 1628 O O . ALA A 1 221 ? 15.982 -0.740 -26.780 1.00 93.12 221 ALA A O 1
ATOM 1629 N N . GLU A 1 222 ? 18.196 -0.588 -27.133 1.00 94.19 222 GLU A N 1
ATOM 1630 C CA . GLU A 1 222 ? 18.521 -0.067 -25.797 1.00 94.19 222 GLU A CA 1
ATOM 1631 C C . GLU A 1 222 ? 17.820 1.271 -25.509 1.00 94.19 222 GLU A C 1
ATOM 1633 O O . GLU A 1 222 ? 17.288 1.479 -24.418 1.00 94.19 222 GLU A O 1
ATOM 1638 N N . LEU A 1 223 ? 17.772 2.180 -26.493 1.00 94.25 223 LEU A N 1
ATOM 1639 C CA . LEU A 1 223 ? 17.055 3.450 -26.346 1.00 94.25 223 LEU A CA 1
ATOM 1640 C C . LEU A 1 223 ? 15.547 3.231 -26.153 1.00 94.25 223 LEU A C 1
ATOM 1642 O O . LEU A 1 223 ? 14.930 3.899 -25.322 1.00 94.25 223 LEU A O 1
ATOM 1646 N N . ALA A 1 224 ? 14.955 2.298 -26.903 1.00 94.75 224 ALA A N 1
ATOM 1647 C CA . ALA A 1 224 ? 13.543 1.951 -26.771 1.00 94.75 224 ALA A CA 1
ATOM 1648 C C . ALA A 1 224 ? 13.228 1.366 -25.384 1.00 94.75 224 ALA A C 1
ATOM 1650 O O . ALA A 1 224 ? 12.257 1.786 -24.757 1.00 94.75 224 ALA A O 1
ATOM 1651 N N . GLU A 1 225 ? 14.076 0.470 -24.872 1.00 96.50 225 GLU A N 1
ATOM 1652 C CA . GLU A 1 225 ? 13.931 -0.092 -23.526 1.00 96.50 225 GLU A CA 1
ATOM 1653 C C . GLU A 1 225 ? 13.998 0.999 -22.447 1.00 96.50 225 GLU A C 1
ATOM 1655 O O . GLU A 1 225 ? 13.148 1.052 -21.559 1.00 96.50 225 GLU A O 1
ATOM 1660 N N . ARG A 1 226 ? 14.952 1.934 -22.547 1.00 96.25 226 ARG A N 1
ATOM 1661 C CA . ARG A 1 226 ? 15.058 3.060 -21.602 1.00 96.25 226 ARG A CA 1
ATOM 1662 C C . ARG A 1 226 ? 13.833 3.965 -21.630 1.00 96.25 226 ARG A C 1
ATOM 1664 O O . ARG A 1 226 ? 13.376 4.401 -20.575 1.00 96.25 226 ARG A O 1
ATOM 1671 N N . LEU A 1 227 ? 13.284 4.243 -22.813 1.00 96.25 227 LEU A N 1
ATOM 1672 C CA . LEU A 1 227 ? 12.047 5.017 -22.944 1.00 96.25 227 LEU A CA 1
ATOM 1673 C C . LEU A 1 227 ? 10.863 4.298 -22.287 1.00 96.25 227 LEU A C 1
ATOM 1675 O O . LEU A 1 227 ? 10.102 4.940 -21.564 1.00 96.25 227 LEU A O 1
ATOM 1679 N N . GLN A 1 228 ? 10.755 2.980 -22.467 1.00 96.81 228 GLN A N 1
ATOM 1680 C CA . GLN A 1 228 ? 9.732 2.166 -21.811 1.00 96.81 228 GLN A CA 1
ATOM 1681 C C . GLN A 1 228 ? 9.887 2.179 -20.281 1.00 96.81 228 GLN A C 1
ATOM 1683 O O . GLN A 1 228 ? 8.917 2.405 -19.561 1.00 96.81 228 GLN A O 1
ATOM 1688 N N . GLN A 1 229 ? 11.104 1.998 -19.760 1.00 96.00 229 GLN A N 1
ATOM 1689 C CA . GLN A 1 229 ? 11.374 2.086 -18.319 1.00 96.00 229 GLN A CA 1
ATOM 1690 C C . GLN A 1 229 ? 11.015 3.469 -17.755 1.00 96.00 229 GLN A C 1
ATOM 1692 O O . GLN A 1 229 ? 10.483 3.583 -16.650 1.00 96.00 229 GLN A O 1
ATOM 1697 N N . LEU A 1 230 ? 11.266 4.530 -18.524 1.00 97.38 230 LEU A N 1
ATOM 1698 C CA . LEU A 1 230 ? 10.928 5.897 -18.143 1.00 97.38 230 LEU A CA 1
ATOM 1699 C C . LEU A 1 230 ? 9.415 6.139 -18.096 1.00 97.38 230 LEU A C 1
ATOM 1701 O O . LEU A 1 230 ? 8.937 6.888 -17.244 1.00 97.38 230 LEU A O 1
ATOM 1705 N N . GLU A 1 231 ? 8.666 5.517 -19.001 1.00 96.38 231 GLU A N 1
ATOM 1706 C CA . GLU A 1 231 ? 7.205 5.538 -18.998 1.00 96.38 231 GLU A CA 1
ATOM 1707 C C . GLU A 1 231 ? 6.639 4.811 -17.775 1.00 96.38 231 GLU A C 1
ATOM 1709 O O . GLU A 1 231 ? 5.849 5.400 -17.037 1.00 96.38 231 GLU A O 1
ATOM 1714 N N . LEU A 1 232 ? 7.138 3.609 -17.470 1.00 94.94 232 LEU A N 1
ATOM 1715 C CA . LEU A 1 232 ? 6.770 2.877 -16.253 1.00 94.94 232 LEU A CA 1
ATOM 1716 C C . LEU A 1 232 ? 7.068 3.690 -14.984 1.00 94.94 232 LEU A C 1
ATOM 1718 O O . LEU A 1 232 ? 6.235 3.768 -14.082 1.00 94.94 232 LEU A O 1
ATOM 1722 N N . ALA A 1 233 ? 8.223 4.360 -14.924 1.00 94.94 233 ALA A N 1
ATOM 1723 C CA . ALA A 1 233 ? 8.571 5.222 -13.796 1.00 94.94 233 ALA A CA 1
ATOM 1724 C C . ALA A 1 233 ? 7.612 6.418 -13.646 1.00 94.94 233 ALA A C 1
ATOM 1726 O O . ALA A 1 233 ? 7.303 6.820 -12.525 1.00 94.94 233 ALA A O 1
ATOM 1727 N N . ARG A 1 234 ? 7.118 6.987 -14.755 1.00 96.31 234 ARG A N 1
ATOM 1728 C CA . ARG A 1 234 ? 6.119 8.070 -14.735 1.00 96.31 234 ARG A CA 1
ATOM 1729 C C . ARG A 1 234 ? 4.752 7.587 -14.264 1.00 96.31 234 ARG A C 1
ATOM 1731 O O . ARG A 1 234 ? 4.111 8.307 -13.505 1.00 96.31 234 ARG A O 1
ATOM 1738 N N . MET A 1 235 ? 4.327 6.398 -14.688 1.00 94.06 235 MET A N 1
ATOM 1739 C CA . MET A 1 235 ? 3.088 5.786 -14.199 1.00 94.06 235 MET A CA 1
ATOM 1740 C C . MET A 1 235 ? 3.170 5.564 -12.687 1.00 94.06 235 MET A C 1
ATOM 1742 O O . MET A 1 235 ? 2.359 6.112 -11.948 1.00 94.06 235 MET A O 1
ATOM 1746 N N . ALA A 1 236 ? 4.244 4.924 -12.211 1.00 90.25 236 ALA A N 1
ATOM 1747 C CA . ALA A 1 236 ? 4.473 4.715 -10.781 1.00 90.25 236 ALA A CA 1
ATOM 1748 C C . ALA A 1 236 ? 4.541 6.033 -9.980 1.00 90.25 236 ALA A C 1
ATOM 1750 O O . ALA A 1 236 ? 4.084 6.100 -8.839 1.00 90.25 236 ALA A O 1
ATOM 1751 N N . TYR A 1 237 ? 5.101 7.097 -10.568 1.00 94.94 237 TYR A N 1
ATOM 1752 C CA . TYR A 1 237 ? 5.099 8.434 -9.972 1.00 94.94 237 TYR A CA 1
ATOM 1753 C C . TYR A 1 237 ? 3.679 9.000 -9.832 1.00 94.94 237 TYR A C 1
ATOM 1755 O O . TYR A 1 237 ? 3.348 9.552 -8.782 1.00 94.94 237 TYR A O 1
ATOM 1763 N N . ALA A 1 238 ? 2.843 8.869 -10.866 1.00 93.31 238 ALA A N 1
ATOM 1764 C CA . ALA A 1 238 ? 1.455 9.326 -10.841 1.00 93.31 238 ALA A CA 1
ATOM 1765 C C . ALA A 1 238 ? 0.614 8.534 -9.828 1.00 93.31 238 ALA A C 1
ATOM 1767 O O . ALA A 1 238 ? -0.144 9.131 -9.066 1.00 93.31 238 ALA A O 1
ATOM 1768 N N . ASP A 1 239 ? 0.804 7.218 -9.757 1.00 90.00 239 ASP A N 1
ATOM 1769 C CA . ASP A 1 239 ? 0.119 6.354 -8.793 1.00 90.00 239 ASP A CA 1
ATOM 1770 C C . ASP A 1 239 ? 0.473 6.741 -7.358 1.00 90.00 239 ASP A C 1
ATOM 1772 O O . ASP A 1 239 ? -0.411 7.004 -6.545 1.00 90.00 239 ASP A O 1
ATOM 1776 N N . ARG A 1 240 ? 1.768 6.918 -7.066 1.00 92.88 240 ARG A N 1
ATOM 1777 C CA . ARG A 1 240 ? 2.209 7.378 -5.743 1.00 92.88 240 ARG A CA 1
ATOM 1778 C C . ARG A 1 240 ? 1.676 8.768 -5.404 1.00 92.88 240 ARG A C 1
ATOM 1780 O O . ARG A 1 240 ? 1.380 9.034 -4.243 1.00 92.88 240 ARG A O 1
ATOM 1787 N N . GLN A 1 241 ? 1.542 9.654 -6.392 1.00 95.06 241 GLN A N 1
ATOM 1788 C CA . GLN A 1 241 ? 0.961 10.978 -6.175 1.00 95.06 241 GLN A CA 1
ATOM 1789 C C . GLN A 1 241 ? -0.491 10.879 -5.693 1.00 95.06 241 GLN A C 1
ATOM 1791 O O . GLN A 1 241 ? -0.865 11.622 -4.788 1.00 95.06 241 GLN A O 1
ATOM 1796 N N . ARG A 1 242 ? -1.281 9.949 -6.252 1.00 91.94 242 ARG A N 1
ATOM 1797 C CA . ARG A 1 242 ? -2.655 9.679 -5.797 1.00 91.94 242 ARG A CA 1
ATOM 1798 C C . ARG A 1 242 ? -2.667 9.214 -4.339 1.00 91.94 242 ARG A C 1
ATOM 1800 O O . ARG A 1 242 ? -3.378 9.806 -3.533 1.00 91.94 242 ARG A O 1
ATOM 1807 N N . SER A 1 243 ? -1.817 8.250 -3.981 1.00 91.56 243 SER A N 1
ATOM 1808 C CA . SER A 1 243 ? -1.713 7.755 -2.599 1.00 91.56 243 SER A CA 1
ATOM 1809 C C . SER A 1 243 ? -1.286 8.843 -1.606 1.00 91.56 243 SER A C 1
ATOM 1811 O O . SER A 1 243 ? -1.834 8.931 -0.513 1.00 91.56 243 SER A O 1
ATOM 1813 N N . ILE A 1 244 ? -0.347 9.721 -1.984 1.00 94.88 244 ILE A N 1
ATOM 1814 C CA . ILE A 1 244 ? 0.056 10.869 -1.150 1.00 94.88 244 ILE A CA 1
ATOM 1815 C C . ILE A 1 244 ? -1.130 11.808 -0.906 1.00 94.88 244 ILE A C 1
ATOM 1817 O O . ILE A 1 244 ? -1.332 12.253 0.220 1.00 94.88 244 ILE A O 1
ATOM 1821 N N . SER A 1 245 ? -1.931 12.091 -1.936 1.00 94.31 245 SER A N 1
ATOM 1822 C CA . SER A 1 245 ? -3.129 12.923 -1.789 1.00 94.31 245 SER A CA 1
ATOM 1823 C C . SER A 1 245 ? -4.190 12.280 -0.892 1.00 94.31 245 SER A C 1
ATOM 1825 O O . SER A 1 245 ? -4.813 12.992 -0.110 1.00 94.31 245 SER A O 1
ATOM 1827 N N . GLN A 1 246 ? -4.357 10.955 -0.947 1.00 92.88 246 GLN A N 1
ATOM 1828 C CA . GLN A 1 246 ? -5.242 10.228 -0.030 1.00 92.88 246 GLN A CA 1
ATOM 1829 C C . GLN A 1 246 ? -4.751 10.324 1.421 1.00 92.88 246 GLN A C 1
ATOM 1831 O O . GLN A 1 246 ? -5.544 10.615 2.310 1.00 92.88 246 GLN A O 1
ATOM 1836 N N . LEU A 1 247 ? -3.446 10.170 1.673 1.00 94.38 247 LEU A N 1
ATOM 1837 C CA . LEU A 1 247 ? -2.872 10.354 3.014 1.00 94.38 247 LEU A CA 1
ATOM 1838 C C . LEU A 1 247 ? -3.076 11.782 3.551 1.00 94.38 247 LEU A C 1
ATOM 1840 O O . LEU A 1 247 ? -3.439 11.959 4.715 1.00 94.38 247 LEU A O 1
ATOM 1844 N N . ASP A 1 248 ? -2.880 12.802 2.706 1.00 96.25 248 ASP A N 1
ATOM 1845 C CA . ASP A 1 248 ? -3.178 14.200 3.050 1.00 96.25 248 ASP A CA 1
ATOM 1846 C C . ASP A 1 248 ? -4.669 14.377 3.430 1.00 96.25 248 ASP A C 1
ATOM 1848 O O . ASP A 1 248 ? -4.983 15.066 4.404 1.00 96.25 248 ASP A O 1
ATOM 1852 N N . GLU A 1 249 ? -5.591 13.728 2.707 1.00 95.44 249 GLU A N 1
ATOM 1853 C CA . GLU A 1 249 ? -7.029 13.744 3.013 1.00 95.44 249 GLU A CA 1
ATOM 1854 C C . GLU A 1 249 ? -7.353 13.059 4.348 1.00 95.44 249 GLU A C 1
ATOM 1856 O O . GLU A 1 249 ? -8.102 13.616 5.155 1.00 95.44 249 GLU A O 1
ATOM 1861 N N . VAL A 1 250 ? -6.759 11.896 4.627 1.00 95.06 250 VAL A N 1
ATOM 1862 C CA . VAL A 1 250 ? -6.936 11.193 5.908 1.00 95.06 250 VAL A CA 1
ATOM 1863 C C . VAL A 1 250 ? -6.463 12.052 7.077 1.00 95.06 250 VAL A C 1
ATOM 1865 O O . VAL A 1 250 ? -7.179 12.192 8.069 1.00 95.06 250 VAL A O 1
ATOM 1868 N N . LEU A 1 251 ? -5.304 12.704 6.953 1.00 95.75 251 LEU A N 1
ATOM 1869 C CA . LEU A 1 251 ? -4.817 13.635 7.973 1.00 95.75 251 LEU A CA 1
ATOM 1870 C C . LEU A 1 251 ? -5.740 14.837 8.161 1.00 95.75 251 LEU A C 1
ATOM 1872 O O . LEU A 1 251 ? -5.936 15.285 9.293 1.00 95.75 251 LEU A O 1
ATOM 1876 N N . PHE A 1 252 ? -6.302 15.370 7.075 1.00 96.25 252 PHE A N 1
ATOM 1877 C CA . PHE A 1 252 ? -7.283 16.447 7.156 1.00 96.25 252 PHE A CA 1
ATOM 1878 C C . PHE A 1 252 ? -8.534 16.000 7.927 1.00 96.25 252 PHE A C 1
ATOM 1880 O O . PHE A 1 252 ? -8.974 16.709 8.832 1.00 96.25 252 PHE A O 1
ATOM 1887 N N . MET A 1 253 ? -9.067 14.809 7.631 1.00 94.88 253 MET A N 1
ATOM 1888 C CA . MET A 1 253 ? -10.210 14.240 8.355 1.00 94.88 253 MET A CA 1
ATOM 1889 C C . MET A 1 253 ? -9.897 13.992 9.834 1.00 94.88 253 MET A C 1
ATOM 1891 O O . MET A 1 253 ? -10.708 14.345 10.686 1.00 94.88 253 MET A O 1
ATOM 1895 N N . ALA A 1 254 ? -8.718 13.447 10.153 1.00 94.44 254 ALA A N 1
ATOM 1896 C CA . ALA A 1 254 ? -8.293 13.210 11.534 1.00 94.44 254 ALA A CA 1
ATOM 1897 C C . ALA A 1 254 ? -8.261 14.506 12.350 1.00 94.44 254 ALA A C 1
ATOM 1899 O O . ALA A 1 254 ? -8.800 14.564 13.450 1.00 94.44 254 ALA A O 1
ATOM 1900 N N . LYS A 1 255 ? -7.656 15.562 11.795 1.00 94.75 255 LYS A N 1
ATOM 1901 C CA . LYS A 1 255 ? -7.538 16.865 12.465 1.00 94.75 255 LYS A CA 1
ATOM 1902 C C . LYS A 1 255 ? -8.895 17.540 12.649 1.00 94.75 255 LYS A C 1
ATOM 1904 O O . LYS A 1 255 ? -9.139 18.112 13.702 1.00 94.75 255 LYS A O 1
ATOM 1909 N N . ALA A 1 256 ? -9.794 17.414 11.673 1.00 94.50 256 ALA A N 1
ATOM 1910 C CA . ALA A 1 256 ? -11.156 17.933 11.789 1.00 94.50 256 ALA A CA 1
ATOM 1911 C C . ALA A 1 256 ? -11.965 17.260 12.916 1.00 94.50 256 ALA A C 1
ATOM 1913 O O . ALA A 1 256 ? -12.894 17.866 13.439 1.00 94.50 256 ALA A O 1
ATOM 1914 N N . LEU A 1 257 ? -11.619 16.026 13.306 1.00 91.56 257 LEU A N 1
ATOM 1915 C CA . LEU A 1 257 ? -12.231 15.342 14.451 1.00 91.56 257 LEU A CA 1
ATOM 1916 C C . LEU A 1 257 ? -11.688 15.821 15.810 1.00 91.56 257 LEU A C 1
ATOM 1918 O O . LEU A 1 257 ? -12.354 15.594 16.817 1.00 91.56 257 LEU A O 1
ATOM 1922 N N . ASP A 1 258 ? -10.514 16.463 15.850 1.00 91.75 258 ASP A N 1
ATOM 1923 C CA . ASP A 1 258 ? -9.940 17.033 17.081 1.00 91.75 258 ASP A CA 1
ATOM 1924 C C . ASP A 1 258 ? -10.601 18.364 17.460 1.00 91.75 258 ASP A C 1
ATOM 1926 O O . ASP A 1 258 ? -10.656 18.720 18.634 1.00 91.75 258 ASP A O 1
ATOM 1930 N N . GLU A 1 259 ? -11.102 19.119 16.474 1.00 87.69 259 GLU A N 1
ATOM 1931 C CA . GLU A 1 259 ? -11.669 20.449 16.690 1.00 87.69 259 GLU A CA 1
ATOM 1932 C C . GLU A 1 259 ? -13.018 20.357 17.434 1.00 87.69 259 GLU A C 1
ATOM 1934 O O . GLU A 1 259 ? -14.021 19.913 16.863 1.00 87.69 259 GLU A O 1
ATOM 1939 N N . PRO A 1 260 ? -13.097 20.794 18.708 1.00 62.75 260 PRO A N 1
ATOM 1940 C CA . PRO A 1 260 ? -14.322 20.693 19.487 1.00 62.75 260 PRO A CA 1
ATOM 1941 C C . PRO A 1 260 ? -15.322 21.755 19.005 1.00 62.75 260 PRO A C 1
ATOM 1943 O O . PRO A 1 260 ? -15.306 22.889 19.481 1.00 62.75 260 PRO A O 1
ATOM 1946 N N . GLY A 1 261 ? -16.192 21.410 18.052 1.00 61.66 261 GLY A N 1
ATOM 1947 C CA . GLY A 1 261 ? -17.270 22.310 17.617 1.00 61.66 261 GLY A CA 1
ATOM 1948 C C . GLY A 1 261 ? -17.811 22.161 16.194 1.00 61.66 261 GLY A C 1
ATOM 1949 O O . GLY A 1 261 ? -18.562 23.046 15.782 1.00 61.66 261 GLY A O 1
ATOM 1950 N N . SER A 1 262 ? -17.454 21.103 15.458 1.00 48.81 262 SER A N 1
ATOM 1951 C CA . SER A 1 262 ? -18.046 20.786 14.144 1.00 48.81 262 SER A CA 1
ATOM 1952 C C . SER A 1 262 ? -19.215 19.810 14.242 1.00 48.81 262 SER A C 1
ATOM 1954 O O . SER A 1 262 ? -19.112 18.850 15.040 1.00 48.81 262 SER A O 1
#

Radius of gyration: 25.32 Å; Cα contacts (8 Å, |Δi|>4): 146; chains: 1; bounding box: 53×53×72 Å

pLDDT: mean 87.01, std 14.49, range [38.94, 98.44]

Nearest PDB structures (foldseek):
  8otz-assembly1_DX  TM=3.880E-01  e=1.803E+00  Bos taurus
  6h2d-assembly1_S  TM=4.917E-01  e=4.410E+00  Aeromonas hydrophila subsp. hydrophila AL09-71
  8iyj-assembly1_W7  TM=4.935E-01  e=6.244E+00  Mus musculus
  6r1j-assembly1_D-2  TM=2.118E-01  e=3.273E+00  Aeromonas hydrophila J-1

Organism: NCBI:txid1486919

Sequence (262 aa):
RGDDKVTILLELLTAGSDLGAKVAQFSDEVDAEMLGLLQQRVETARAYGDAGVLARLEDLYRVLKLEYQRNQASPAMRLLDDVLEILGDGEVESAGGGGFGAGTSTSAGSAADEALAEEYYSRRRAATACMRKAFSGGVDAGVDIFAAAAALAEAGPLAAQELSVEYVRLHEFVGETTELLDEAKARQADLARAIARAQRETAYEARQQQAASDGGAGSKAELAERLQQLELARMAYADRQRSISQLDEVLFMAKALDEPGS

Foldseek 3Di:
DVVVLVVLVVCLLPCVVCNVVSCVVCLVVLEPVSLVVLVVVLVVCVVVVPPVVNVSSVVSSVVSVVSHVLVVDDLLVVLVVVLCVLQPPPPVVVPDDPDPDPDDDDPPPDPVVVVVVVSNVVSLVVSLVSLVCQQVLNDPPPDDPVNVVVVDVVVDDVVVVVSRRHRDHLVVNLVVLVVVLVVLVVVLVVLVVVLVVLVVVLVVLVVVCVVVPCNDPVSVVVSVVSVVVSVVSVVVSVVSVVVSVSSVVSSVSSVVVVDPDD

Secondary structure (DSSP, 8-state):
-HHHHHHHHHHHHH-GGGHHHHHHHTGGG--HHHHHHHHHHHHHHHHHT-HHHHHHHHHHHHHHHHHHHHHHS-HHHHHHHHHHHHHH-------S----------S--SHHHHHHHHHHHHHHHHHHHHHHHHHTTT--TT--HHHHHHHHHHH-HHHHHHT-PPP--HHHHHHHHHHHHHHHHHHHHHHHHHHHHHHHHHHHHHHHHHHSTT--HHHHHHHHHHHHHHHHHHHHHHHHHHHHHHHHHHHHHHHHHHSTT-